Protein AF-A0A4R6GMY6-F1 (afdb_monomer_lite)

Sequence (347 aa):
MTAIDQRQQAREFCIYSLILINFPRNQRLAPILAGSICWINVPARSSNHRTCRLIPVSHQENRVPNYATGIDDIATTRGACSGWTFICIDHSALDAFETAAAALLQEAKLKSFHGKEFKRRKIDSYIKFLKLVRSTLESESGSGFVSSTLLGQDWKTEFEGFCNNVIGGSFSSAGVEPGPISEASQRIASPLFTFQRMAESNCRGGSTIVQIDRHALYDSLDSDELKIEGTKVSGQLPIIAALRAYGKRQFPNAPEIEREGISVCPDEDSFLVQAADIIGNFSTALAFRHLGRKSKSNDLKCSTFHQVFGDLIDFSDFPEGVERNGDELVLAPGSASFTFSIGGAGV

pLDDT: mean 79.85, std 21.67, range [23.2, 98.56]

Secondary structure (DSSP, 8-state):
--HHHHHHHHHHHHHHHHHHHHS-TT----S---S------PPP------------------PPPSEEEEEEEEE-TTSSEEEEEEEEEEGGGHHHHHHHHHHHHHHHT-S---TTT--GGGHHHHHHHHHHHHHHHTSTT---EEEEEEEEHHHHHHHHHHHHHHHHHHHHHTTPPSSHHHHHHHHHHHHHHHHHHHHHHH--S-EEEEEEE--TTTTTTTS--EEETTEEE-TTHHHHHHHHHHHHHH-TTSPEEEEEEEEEE-GGG-HHHHHHHHHHHHHHHHHHHHTT---HHHHHHHHHHHHHHTTT---SSTTSSEEEETTEEEEPTT-SEEEEEEE-TT-

Foldseek 3Di:
DDPVVVVVLVLLVVLLVLLLVPPPPDDPPDDDPPDDDDDDDDDDDDDDDDPPPRPPPPPPDPDQFQKEKEKEKFAKPVRQKIDIKMKIFGSVCFVVLVVQLVVLCVVQVHLFQFQVPDDPVRLVSVLSNLLSSVCRCPDPVQQIKMKAKIFGPVLVVVLLVVQLCSLVVSCVSLVHDDDLLSQLLSVCRSNLLVQLVVQLQFAQETAYAYEYADDVSNVCQPPQFDQGPNDTDRSCQSSLSSSVSVSVVPRVRRYRYDNSRYHHDHSSVDSNNSNRRLCNSLVVLLLCVLQPNDDPSSVSSPVSNCVNCVVQDDPPPSPQFWHDDDSTIHGDPSHRMDMDMGTGPPD

Organism: NCBI:txid229007

Radius of gyration: 21.22 Å; chains: 1; bounding box: 67×38×62 Å

Structure (mmCIF, N/CA/C/O backbone):
data_AF-A0A4R6GMY6-F1
#
_entry.id   AF-A0A4R6GMY6-F1
#
loop_
_atom_site.group_PDB
_atom_site.id
_atom_site.type_symbol
_atom_site.label_atom_id
_atom_site.label_alt_id
_atom_site.label_comp_id
_atom_site.label_asym_id
_atom_site.label_entity_id
_atom_site.label_seq_id
_atom_site.pdbx_PDB_ins_code
_atom_site.Cartn_x
_atom_site.Cartn_y
_atom_site.Cartn_z
_atom_site.occupancy
_atom_site.B_iso_or_equiv
_atom_site.auth_seq_id
_atom_site.auth_comp_id
_atom_site.auth_asym_id
_atom_site.auth_atom_id
_atom_site.pdbx_PDB_model_num
ATOM 1 N N . MET A 1 1 ? -12.379 -6.186 36.511 1.00 41.44 1 MET A N 1
ATOM 2 C CA . MET A 1 1 ? -13.314 -5.404 35.677 1.00 41.44 1 MET A CA 1
ATOM 3 C C . MET A 1 1 ? -13.733 -4.173 36.446 1.00 41.44 1 MET A C 1
ATOM 5 O O . MET A 1 1 ? -14.403 -4.298 37.466 1.00 41.44 1 MET A O 1
ATOM 9 N N . THR A 1 2 ? -13.293 -3.001 36.005 1.00 35.66 2 THR A N 1
ATOM 10 C CA . THR A 1 2 ? -13.828 -1.745 36.538 1.00 35.66 2 THR A CA 1
ATOM 11 C C . THR A 1 2 ? -15.155 -1.444 35.833 1.00 35.66 2 THR A C 1
ATOM 13 O O . THR A 1 2 ? -15.408 -1.929 34.730 1.00 35.66 2 THR A O 1
ATOM 16 N N . ALA A 1 3 ? -16.028 -0.643 36.443 1.00 34.59 3 ALA A N 1
ATOM 17 C CA . ALA A 1 3 ? -17.286 -0.223 35.814 1.00 34.59 3 ALA A CA 1
ATOM 18 C C . ALA A 1 3 ? -17.082 0.598 34.516 1.00 34.59 3 ALA A C 1
ATOM 20 O O . ALA A 1 3 ? -18.038 0.829 33.775 1.00 34.59 3 ALA A O 1
ATOM 21 N N . ILE A 1 4 ? -15.848 1.039 34.247 1.00 36.75 4 ILE A N 1
ATOM 22 C CA . ILE A 1 4 ? -15.449 1.797 33.057 1.00 36.75 4 ILE A CA 1
ATOM 23 C C . ILE A 1 4 ? -15.370 0.865 31.833 1.00 36.75 4 ILE A C 1
ATOM 25 O O . ILE A 1 4 ? -15.986 1.170 30.812 1.00 36.75 4 ILE A O 1
ATOM 29 N N . ASP A 1 5 ? -14.763 -0.321 31.967 1.00 39.41 5 ASP A N 1
ATOM 30 C CA . ASP A 1 5 ? -14.621 -1.297 30.867 1.00 39.41 5 ASP A CA 1
ATOM 31 C C . ASP A 1 5 ? -15.971 -1.797 30.328 1.00 39.41 5 ASP A C 1
ATOM 33 O O . ASP A 1 5 ? -16.181 -1.898 29.119 1.00 39.41 5 ASP A O 1
ATOM 37 N N . GLN A 1 6 ? -16.932 -2.070 31.218 1.00 37.25 6 GLN A N 1
ATOM 38 C CA . GLN A 1 6 ? -18.257 -2.566 30.821 1.00 37.25 6 GLN A CA 1
ATOM 39 C C . GLN A 1 6 ? -19.073 -1.520 30.044 1.00 37.25 6 GLN A C 1
ATOM 41 O O . GLN A 1 6 ? -19.844 -1.869 29.148 1.00 37.25 6 GLN A O 1
ATOM 46 N N . ARG A 1 7 ? -18.906 -0.229 30.365 1.00 44.25 7 ARG A N 1
ATOM 47 C CA . ARG A 1 7 ? -19.592 0.871 29.666 1.00 44.25 7 ARG A CA 1
ATOM 48 C C . ARG A 1 7 ? -18.994 1.131 28.285 1.00 44.25 7 ARG A C 1
ATOM 50 O O . ARG A 1 7 ? -19.738 1.465 27.366 1.00 44.25 7 ARG A O 1
ATOM 57 N N . GLN A 1 8 ? -17.685 0.949 28.132 1.00 45.62 8 GLN A N 1
ATOM 58 C CA . GLN A 1 8 ? -16.990 1.089 26.852 1.00 45.62 8 GLN A CA 1
ATOM 59 C C . GLN A 1 8 ? -17.404 -0.020 25.870 1.00 45.62 8 GLN A C 1
ATOM 61 O O . GLN A 1 8 ? -17.814 0.281 24.752 1.00 45.62 8 GLN A O 1
ATOM 66 N N . GLN A 1 9 ? -17.464 -1.276 26.328 1.00 47.00 9 GLN A N 1
ATOM 67 C CA . GLN A 1 9 ? -17.928 -2.415 25.519 1.00 47.00 9 GLN A CA 1
ATOM 68 C C . GLN A 1 9 ? -19.394 -2.292 25.067 1.00 47.00 9 GLN A C 1
ATOM 70 O O . GLN A 1 9 ? -19.724 -2.573 23.914 1.00 47.00 9 GLN A O 1
ATOM 75 N N . ALA A 1 10 ? -20.294 -1.847 25.953 1.00 43.41 10 ALA A N 1
ATOM 76 C CA . ALA A 1 10 ? -21.706 -1.659 25.611 1.00 43.41 10 ALA A CA 1
ATOM 77 C C . ALA A 1 10 ? -21.917 -0.566 24.543 1.00 43.41 10 ALA A C 1
ATOM 79 O O . ALA A 1 10 ? -22.824 -0.668 23.716 1.00 43.41 10 ALA A O 1
ATOM 80 N N . ARG A 1 11 ? -21.061 0.462 24.530 1.00 52.94 11 ARG A N 1
ATOM 81 C CA . ARG A 1 11 ? -21.109 1.558 23.553 1.00 52.94 11 ARG A CA 1
ATOM 82 C C . ARG A 1 11 ? -20.484 1.192 22.215 1.00 52.94 11 ARG A C 1
ATOM 84 O O . ARG A 1 11 ? -21.057 1.529 21.184 1.00 52.94 11 ARG A O 1
ATOM 91 N N . GLU A 1 12 ? -19.387 0.440 22.217 1.00 50.50 12 GLU A N 1
ATOM 92 C CA . GLU A 1 12 ? -18.829 -0.156 20.997 1.00 50.50 12 GLU A CA 1
ATOM 93 C C . GLU A 1 12 ? -19.886 -1.009 20.290 1.00 50.50 12 GLU A C 1
ATOM 95 O O . GLU A 1 12 ? -20.120 -0.844 19.096 1.00 50.50 12 GLU A O 1
ATOM 100 N N . PHE A 1 13 ? -20.614 -1.840 21.040 1.00 47.19 13 PHE A N 1
ATOM 101 C CA . PHE A 1 13 ? -21.726 -2.619 20.504 1.00 47.19 13 PHE A CA 1
ATOM 102 C C . PHE A 1 13 ? -22.851 -1.741 19.916 1.00 47.19 13 PHE A C 1
ATOM 104 O O . PHE A 1 13 ? -23.421 -2.101 18.882 1.00 47.19 13 PHE A O 1
ATOM 111 N N . CYS A 1 14 ? -23.154 -0.582 20.515 1.00 43.81 14 CYS A N 1
ATOM 112 C CA . CYS A 1 14 ? -24.087 0.397 19.940 1.00 43.81 14 CYS A CA 1
ATOM 113 C C . CYS A 1 14 ? -23.572 0.979 18.618 1.00 43.81 14 CYS A C 1
ATOM 115 O O . CYS A 1 14 ? -24.336 1.023 17.657 1.00 43.81 14 CYS A O 1
ATOM 117 N N . ILE A 1 15 ? -22.291 1.354 18.533 1.00 45.84 15 ILE A N 1
ATOM 118 C CA . ILE A 1 15 ? -21.671 1.853 17.294 1.00 45.84 15 ILE A CA 1
ATOM 119 C C . ILE A 1 15 ? -21.711 0.765 16.208 1.00 45.84 15 ILE A C 1
ATOM 121 O O . ILE A 1 15 ? -22.208 1.016 15.112 1.00 45.84 15 ILE A O 1
ATOM 125 N N . TYR A 1 16 ? -21.308 -0.473 16.522 1.00 45.81 16 TYR A N 1
ATOM 126 C CA . TYR A 1 16 ? -21.405 -1.612 15.597 1.00 45.81 16 TYR A CA 1
ATOM 127 C C . TYR A 1 16 ? -22.846 -1.867 15.131 1.00 45.81 16 TYR A C 1
ATOM 129 O O . TYR A 1 16 ? -23.087 -2.104 13.948 1.00 45.81 16 TYR A O 1
ATOM 137 N N . SER A 1 17 ? -23.816 -1.797 16.045 1.00 39.41 17 SER A N 1
ATOM 138 C CA . SER A 1 17 ? -25.232 -2.016 15.732 1.00 39.41 17 SER A CA 1
ATOM 139 C C . SER A 1 17 ? -25.804 -0.905 14.847 1.00 39.41 17 SER A C 1
ATOM 141 O O . SER A 1 17 ? -26.534 -1.203 13.906 1.00 39.41 17 SER A O 1
ATOM 143 N N . LEU A 1 18 ? -25.447 0.357 15.100 1.00 40.41 18 LEU A N 1
ATOM 144 C CA . LEU A 1 18 ? -25.869 1.513 14.301 1.00 40.41 18 LEU A CA 1
ATOM 145 C C . LEU A 1 18 ? -25.270 1.477 12.887 1.00 40.41 18 LEU A C 1
ATOM 147 O O . LEU A 1 18 ? -25.989 1.704 11.913 1.00 40.41 18 LEU A O 1
ATOM 151 N N . ILE A 1 19 ? -23.996 1.097 12.756 1.00 43.00 19 ILE A N 1
ATOM 152 C CA . ILE A 1 19 ? -23.323 0.937 11.458 1.00 43.00 19 ILE A CA 1
ATOM 153 C C . ILE A 1 19 ? -23.964 -0.205 10.649 1.00 43.00 19 ILE A C 1
ATOM 155 O O . ILE A 1 19 ? -24.267 -0.036 9.469 1.00 43.00 19 ILE A O 1
ATOM 159 N N . LEU A 1 20 ? -24.267 -1.348 11.279 1.00 40.84 20 LEU A N 1
ATOM 160 C CA . LEU A 1 20 ? -24.951 -2.471 10.617 1.00 40.84 20 LEU A CA 1
ATOM 161 C C . LEU A 1 20 ? -26.389 -2.143 10.174 1.00 40.84 20 LEU A C 1
ATOM 163 O O . LEU A 1 20 ? -26.875 -2.737 9.208 1.00 40.84 20 LEU A O 1
ATOM 167 N N . ILE A 1 21 ? -27.066 -1.213 10.857 1.00 41.22 21 ILE A N 1
ATOM 168 C CA . ILE A 1 21 ? -28.413 -0.737 10.503 1.00 41.22 21 ILE A CA 1
ATOM 169 C C . ILE A 1 21 ? -28.370 0.239 9.317 1.00 41.22 21 ILE A C 1
ATOM 171 O O . ILE A 1 21 ? -29.253 0.176 8.462 1.00 41.22 21 ILE A O 1
ATOM 175 N N . ASN A 1 22 ? -27.337 1.083 9.226 1.00 38.31 22 ASN A N 1
ATOM 176 C CA . ASN A 1 22 ? -27.212 2.117 8.194 1.00 38.31 22 ASN A CA 1
ATOM 177 C C . ASN A 1 22 ? -26.518 1.665 6.901 1.00 38.31 22 ASN A C 1
ATOM 179 O O . ASN A 1 22 ? -26.411 2.458 5.968 1.00 38.31 22 ASN A O 1
ATOM 183 N N . PHE A 1 23 ? -26.106 0.397 6.776 1.00 44.41 23 PHE A N 1
ATOM 184 C CA . PHE A 1 23 ? -25.688 -0.133 5.477 1.00 44.41 23 PHE A CA 1
ATOM 185 C C . PHE A 1 23 ? -26.882 -0.162 4.509 1.00 44.41 23 PHE A C 1
ATOM 187 O O . PHE A 1 23 ? -27.833 -0.921 4.747 1.00 44.41 23 PHE A O 1
ATOM 194 N N . PRO A 1 24 ? -26.857 0.596 3.395 1.00 41.88 24 PRO A N 1
ATOM 195 C CA . PRO A 1 24 ? -27.957 0.588 2.448 1.00 41.88 24 PRO A CA 1
ATOM 196 C C . PRO A 1 24 ? -28.116 -0.819 1.866 1.00 41.88 24 PRO A C 1
ATOM 198 O O . PRO A 1 24 ? -27.271 -1.316 1.128 1.00 41.88 24 PRO A O 1
ATOM 201 N N . ARG A 1 25 ? -29.234 -1.479 2.194 1.00 44.81 25 ARG A N 1
ATOM 202 C CA . ARG A 1 25 ? -29.590 -2.803 1.649 1.00 44.81 25 ARG A CA 1
ATOM 203 C C . ARG A 1 25 ? -29.914 -2.773 0.149 1.00 44.81 25 ARG A C 1
ATOM 205 O O . ARG A 1 25 ? -30.061 -3.835 -0.434 1.00 44.81 25 ARG A O 1
ATOM 212 N N . ASN A 1 26 ? -30.034 -1.585 -0.449 1.00 36.88 26 ASN A N 1
ATOM 213 C CA . ASN A 1 26 ? -30.534 -1.364 -1.807 1.00 36.88 26 ASN A CA 1
ATOM 214 C C . ASN A 1 26 ? -29.812 -0.197 -2.511 1.00 36.88 26 ASN A C 1
ATOM 216 O O . ASN A 1 26 ? -30.450 0.779 -2.897 1.00 36.88 26 ASN A O 1
ATOM 220 N N . GLN A 1 27 ? -28.499 -0.284 -2.718 1.00 39.03 27 GLN A N 1
ATOM 221 C CA . GLN A 1 27 ? -27.881 0.457 -3.823 1.00 39.03 27 GLN A CA 1
ATOM 222 C C . GLN A 1 27 ? -27.586 -0.525 -4.953 1.00 39.03 27 GLN A C 1
ATOM 224 O O . GLN A 1 27 ? -26.776 -1.438 -4.819 1.00 39.03 27 GLN A O 1
ATOM 229 N N . ARG A 1 28 ? -28.322 -0.367 -6.057 1.00 34.28 28 ARG A N 1
ATOM 230 C CA . ARG A 1 28 ? -28.040 -1.041 -7.322 1.00 34.28 28 ARG A CA 1
ATOM 231 C C . ARG A 1 28 ? -26.757 -0.445 -7.896 1.00 34.28 28 ARG A C 1
ATOM 233 O O . ARG A 1 28 ? -26.817 0.530 -8.632 1.00 34.28 28 ARG A O 1
ATOM 240 N N . LEU A 1 29 ? -25.624 -1.052 -7.577 1.00 35.72 29 LEU A N 1
ATOM 241 C CA . LEU A 1 29 ? -24.460 -1.053 -8.456 1.00 35.72 29 LEU A CA 1
ATOM 242 C C . LEU A 1 29 ? -24.420 -2.432 -9.120 1.00 35.72 29 LEU A C 1
ATOM 244 O O . LEU A 1 29 ? -23.849 -3.381 -8.594 1.00 35.72 29 LEU A O 1
ATOM 248 N N . ALA A 1 30 ? -25.131 -2.569 -10.236 1.00 27.38 30 ALA A N 1
ATOM 249 C CA . ALA A 1 30 ? -24.951 -3.670 -11.178 1.00 27.38 30 ALA A CA 1
ATOM 250 C C . ALA A 1 30 ? -25.393 -3.188 -12.570 1.00 27.38 30 ALA A C 1
ATOM 252 O O . ALA A 1 30 ? -26.451 -2.556 -12.660 1.00 27.38 30 ALA A O 1
ATOM 253 N N . PRO A 1 31 ? -24.616 -3.469 -13.633 1.00 32.09 31 PRO A N 1
ATOM 254 C CA . PRO A 1 31 ? -23.765 -4.652 -13.775 1.00 32.09 31 PRO A CA 1
ATOM 255 C C . PRO A 1 31 ? -22.287 -4.309 -14.042 1.00 32.09 31 PRO A C 1
ATOM 257 O O . PRO A 1 31 ? -21.991 -3.908 -15.149 1.00 32.09 31 PRO A O 1
ATOM 260 N N . ILE A 1 32 ? -21.373 -4.512 -13.084 1.00 34.62 32 ILE A N 1
ATOM 261 C CA . ILE A 1 32 ? -19.931 -4.820 -13.288 1.00 34.62 32 ILE A CA 1
ATOM 262 C C . ILE A 1 32 ? -19.449 -5.460 -11.966 1.00 34.62 32 ILE A C 1
ATOM 264 O O . ILE A 1 32 ? -18.838 -4.838 -11.109 1.00 34.62 32 ILE A O 1
ATOM 268 N N . LEU A 1 33 ? -19.851 -6.710 -11.744 1.00 37.34 33 LEU A N 1
ATOM 269 C CA . LEU A 1 33 ? -19.350 -7.615 -10.699 1.00 37.34 33 LEU A CA 1
ATOM 270 C C . LEU A 1 33 ? -19.317 -9.009 -11.340 1.00 37.34 33 LEU A C 1
ATOM 272 O O . LEU A 1 33 ? -20.097 -9.895 -10.996 1.00 37.34 33 LEU A O 1
ATOM 276 N N . ALA A 1 34 ? -18.505 -9.162 -12.385 1.00 28.69 34 ALA A N 1
ATOM 277 C CA . ALA A 1 34 ? -18.280 -10.446 -13.034 1.00 28.69 34 ALA A CA 1
ATOM 278 C C . ALA A 1 34 ? -16.984 -11.036 -12.473 1.00 28.69 34 ALA A C 1
ATOM 280 O O . ALA A 1 34 ? -15.891 -10.640 -12.856 1.00 28.69 34 ALA A O 1
ATOM 281 N N . GLY A 1 35 ? -17.142 -11.938 -11.508 1.00 24.73 35 GLY A N 1
ATOM 282 C CA . GLY A 1 35 ? -16.051 -12.623 -10.824 1.00 24.73 35 GLY A CA 1
ATOM 283 C C . GLY A 1 35 ? -16.557 -13.324 -9.568 1.00 24.73 35 GLY A C 1
ATOM 284 O O . GLY A 1 35 ? -16.175 -12.958 -8.468 1.00 24.73 35 GLY A O 1
ATOM 285 N N . SER A 1 36 ? -17.466 -14.289 -9.750 1.00 29.45 36 SER A N 1
ATOM 286 C CA . SER A 1 36 ? -17.890 -15.288 -8.751 1.00 29.45 36 SER A CA 1
ATOM 287 C C . SER A 1 36 ? -18.515 -14.769 -7.444 1.00 29.45 36 SER A C 1
ATOM 289 O O . SER A 1 36 ? -17.859 -14.694 -6.412 1.00 29.45 36 SER A O 1
ATOM 291 N N . ILE A 1 37 ? -19.838 -14.544 -7.437 1.00 27.81 37 ILE A N 1
ATOM 292 C CA . ILE A 1 37 ? -20.628 -14.482 -6.192 1.00 27.81 37 ILE A CA 1
ATOM 293 C C . ILE A 1 37 ? -21.815 -15.447 -6.291 1.00 27.81 37 ILE A C 1
ATOM 295 O O . ILE A 1 37 ? -22.681 -15.324 -7.158 1.00 27.81 37 ILE A O 1
ATOM 299 N N . CYS A 1 38 ? -21.843 -16.419 -5.377 1.00 23.20 38 CYS A N 1
ATOM 300 C CA . CYS A 1 38 ? -22.959 -17.331 -5.158 1.00 23.20 38 CYS A CA 1
ATOM 301 C C . CYS A 1 38 ? -24.071 -16.598 -4.389 1.00 23.20 38 CYS A C 1
ATOM 303 O O . CYS A 1 38 ? -23.848 -16.064 -3.302 1.00 23.20 38 CYS A O 1
ATOM 305 N N . TRP A 1 39 ? -25.274 -16.555 -4.959 1.00 24.20 39 TRP A N 1
ATOM 306 C CA . TRP A 1 39 ? -26.438 -15.904 -4.362 1.00 24.20 39 TRP A CA 1
ATOM 307 C C . TRP A 1 39 ? -27.078 -16.815 -3.307 1.00 24.20 39 TRP A C 1
ATOM 309 O O . TRP A 1 39 ? -27.709 -17.810 -3.657 1.00 24.20 39 TRP A O 1
ATOM 319 N N . ILE A 1 40 ? -26.997 -16.455 -2.023 1.00 24.89 40 ILE A N 1
ATOM 320 C CA . ILE A 1 40 ? -27.888 -17.024 -0.999 1.00 24.89 40 ILE A CA 1
ATOM 321 C C . ILE A 1 40 ? -29.045 -16.053 -0.779 1.00 24.89 40 ILE A C 1
ATOM 323 O O . ILE A 1 40 ? -28.900 -14.976 -0.202 1.00 24.89 40 ILE A O 1
ATOM 327 N N . ASN A 1 41 ? -30.216 -16.458 -1.259 1.00 23.80 41 ASN A N 1
ATOM 328 C CA . ASN A 1 41 ? -31.476 -15.753 -1.088 1.00 23.80 41 ASN A CA 1
ATOM 329 C C . ASN A 1 41 ? -32.013 -16.039 0.328 1.00 23.80 41 ASN A C 1
ATOM 331 O O . ASN A 1 41 ? -32.399 -17.170 0.621 1.00 23.80 41 ASN A O 1
ATOM 335 N N . VAL A 1 42 ? -32.021 -15.048 1.225 1.00 27.48 42 VAL A N 1
ATOM 336 C CA . VAL A 1 42 ? -32.624 -15.193 2.563 1.00 27.48 42 VAL A CA 1
ATOM 337 C C . VAL A 1 42 ? -33.999 -14.516 2.561 1.00 27.48 42 VAL A C 1
ATOM 339 O O . VAL A 1 42 ? -34.070 -13.305 2.344 1.00 27.48 42 VAL A O 1
ATOM 342 N N . PRO A 1 43 ? -35.102 -15.248 2.807 1.00 26.39 43 PRO A N 1
ATOM 343 C CA . PRO A 1 43 ? -36.437 -14.671 2.759 1.00 26.39 43 PRO A CA 1
ATOM 344 C C .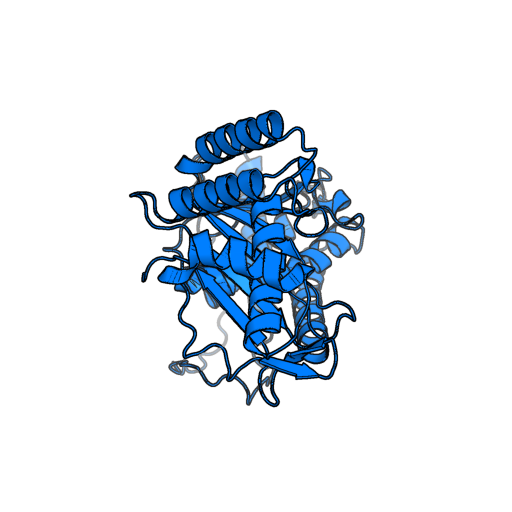 PRO A 1 43 ? -36.682 -13.711 3.930 1.00 26.39 43 PRO A C 1
ATOM 346 O O . PRO A 1 43 ? -36.258 -13.942 5.066 1.00 26.39 43 PRO A O 1
ATOM 349 N N . ALA A 1 44 ? -37.418 -12.637 3.643 1.00 28.55 44 ALA A N 1
ATOM 350 C CA . ALA A 1 44 ? -37.854 -11.654 4.622 1.00 28.55 44 ALA A CA 1
ATOM 351 C C . ALA A 1 44 ? -38.717 -12.316 5.712 1.00 28.55 44 ALA A C 1
ATOM 353 O O . ALA A 1 44 ? -39.787 -12.855 5.430 1.00 28.55 44 ALA A O 1
ATOM 354 N N . ARG A 1 45 ? -38.272 -12.245 6.973 1.00 30.97 45 ARG A N 1
ATOM 355 C CA . ARG A 1 45 ? -39.123 -12.503 8.143 1.00 30.97 45 ARG A CA 1
ATOM 356 C C . ARG A 1 45 ? -39.387 -11.214 8.909 1.00 30.97 45 ARG A C 1
ATOM 358 O O . ARG A 1 45 ? -38.494 -10.395 9.115 1.00 30.97 45 ARG A O 1
ATOM 365 N N . SER A 1 46 ? -40.655 -11.089 9.280 1.00 35.44 46 SER A N 1
ATOM 366 C CA . SER A 1 46 ? -41.345 -9.949 9.863 1.00 35.44 46 SER A CA 1
ATOM 367 C C . SER A 1 46 ? -40.727 -9.410 11.152 1.00 35.44 46 SER A C 1
ATOM 369 O O . SER A 1 46 ? -40.105 -10.125 11.938 1.00 35.44 46 SER A O 1
ATOM 371 N N . SER A 1 47 ? -40.984 -8.120 11.356 1.00 41.09 47 SER A N 1
ATOM 372 C CA . SER A 1 47 ? -40.771 -7.330 12.564 1.00 41.09 47 SER A CA 1
ATOM 373 C C . SER A 1 47 ? -41.171 -8.067 13.843 1.00 41.09 47 SER A C 1
ATOM 375 O O . SER A 1 47 ? -42.350 -8.293 14.091 1.00 41.09 47 SER A O 1
ATOM 377 N N . ASN A 1 48 ? -40.182 -8.373 14.676 1.00 32.41 48 ASN A N 1
ATOM 378 C CA . ASN A 1 48 ? -40.348 -8.551 16.112 1.00 32.41 48 ASN A CA 1
ATOM 379 C C . ASN A 1 48 ? -39.155 -7.874 16.785 1.00 32.41 48 ASN A C 1
ATOM 381 O O . ASN A 1 48 ? -38.025 -8.015 16.310 1.00 32.41 48 ASN A O 1
ATOM 385 N N . HIS A 1 49 ? -39.425 -7.112 17.849 1.00 36.34 49 HIS A N 1
ATOM 386 C CA . HIS A 1 49 ? -38.432 -6.430 18.676 1.00 36.34 49 HIS A CA 1
ATOM 387 C C . HIS A 1 49 ? -37.264 -7.367 18.998 1.00 36.34 49 HIS A C 1
ATOM 389 O O . HIS A 1 49 ? -37.371 -8.254 19.843 1.00 36.34 49 HIS A O 1
ATOM 395 N N . ARG A 1 50 ? -36.135 -7.176 18.307 1.00 32.50 50 ARG A N 1
ATOM 396 C CA . ARG A 1 50 ? -34.880 -7.820 18.677 1.00 32.50 50 ARG A CA 1
ATOM 397 C C . ARG A 1 50 ? -34.349 -7.071 19.884 1.00 32.50 50 ARG A C 1
ATOM 399 O O . ARG A 1 50 ? -33.811 -5.978 19.756 1.00 32.50 50 ARG A O 1
ATOM 406 N N . THR A 1 51 ? -34.485 -7.675 21.053 1.00 29.91 51 THR A N 1
ATOM 407 C CA . THR A 1 51 ? -33.533 -7.459 22.135 1.00 29.91 51 THR A CA 1
ATOM 408 C C . THR A 1 51 ? -32.159 -7.835 21.589 1.00 29.91 51 THR A C 1
ATOM 410 O O . THR A 1 51 ? -31.847 -9.014 21.410 1.00 29.91 51 THR A O 1
ATOM 413 N N . CYS A 1 52 ? -31.356 -6.828 21.239 1.00 31.55 52 CYS A N 1
ATOM 414 C CA . CYS A 1 52 ? -29.948 -7.031 20.940 1.00 31.55 52 CYS A CA 1
ATOM 415 C C . CYS A 1 52 ? -29.296 -7.619 22.193 1.00 31.55 52 CYS A C 1
ATOM 417 O O . CYS A 1 52 ? -29.078 -6.919 23.180 1.00 31.55 52 CYS A O 1
ATOM 419 N N . ARG A 1 53 ? -29.040 -8.930 22.186 1.00 27.25 53 ARG A N 1
ATOM 420 C CA . ARG A 1 53 ? -28.204 -9.549 23.211 1.00 27.25 53 ARG A CA 1
ATOM 421 C C . ARG A 1 53 ? -26.797 -8.994 23.032 1.00 27.25 53 ARG A C 1
ATOM 423 O O . ARG A 1 53 ? -26.192 -9.203 21.984 1.00 27.25 53 ARG A O 1
ATOM 430 N N . LEU A 1 54 ? -26.314 -8.297 24.057 1.00 30.33 54 LEU A N 1
ATOM 431 C CA . LEU A 1 54 ? -24.909 -7.944 24.216 1.00 30.33 54 LEU A CA 1
ATOM 432 C C . LEU A 1 54 ? -24.105 -9.247 24.149 1.00 30.33 54 LEU A C 1
ATOM 434 O O . LEU A 1 54 ? -24.190 -10.074 25.057 1.00 30.33 54 LEU A O 1
ATOM 438 N N . ILE A 1 55 ? -23.384 -9.465 23.050 1.00 33.94 55 ILE A N 1
ATOM 439 C CA . ILE A 1 55 ? -22.329 -10.476 23.022 1.00 33.94 55 ILE A CA 1
ATOM 440 C C . ILE A 1 55 ? -21.164 -9.831 23.775 1.00 33.94 55 ILE A C 1
ATOM 442 O O . ILE A 1 55 ? -20.728 -8.756 23.359 1.00 33.94 55 ILE A O 1
ATOM 446 N N . PRO A 1 56 ? -20.692 -10.408 24.892 1.00 32.66 56 PRO A N 1
ATOM 447 C CA . PRO A 1 56 ? -19.538 -9.871 25.593 1.00 32.66 56 PRO A CA 1
ATOM 448 C C . PRO A 1 56 ? -18.364 -9.832 24.618 1.00 32.66 56 PRO A C 1
ATOM 450 O O . PRO A 1 56 ? -17.999 -10.865 24.054 1.00 32.66 56 PRO A O 1
ATOM 453 N N . VAL A 1 57 ? -17.788 -8.648 24.407 1.00 42.38 57 VAL A N 1
ATOM 454 C CA . VAL A 1 57 ? -16.482 -8.535 23.762 1.00 42.38 57 VAL A CA 1
ATOM 455 C C . VAL A 1 57 ? -15.515 -9.159 24.759 1.00 42.38 57 VAL A C 1
ATOM 457 O O . VAL A 1 57 ? -15.221 -8.573 25.802 1.00 42.38 57 VAL A O 1
ATOM 460 N N . SER A 1 58 ? -15.127 -10.412 24.517 1.00 41.78 58 SER A N 1
ATOM 461 C CA . SER A 1 58 ? -14.095 -11.076 25.307 1.00 41.78 58 SER A CA 1
ATOM 462 C C . SER A 1 58 ? -12.894 -10.145 25.368 1.00 41.78 58 SER A C 1
ATOM 464 O O . SER A 1 58 ? -12.516 -9.614 24.323 1.00 41.78 58 SER A O 1
ATOM 466 N N . HIS A 1 59 ? -12.327 -9.934 26.561 1.00 44.19 59 HIS A N 1
ATOM 467 C CA . HIS A 1 59 ? -11.037 -9.267 26.721 1.00 44.19 59 HIS A CA 1
ATOM 468 C C . HIS A 1 59 ? -10.106 -9.746 25.598 1.00 44.19 59 HIS A C 1
ATOM 470 O O . HIS A 1 59 ? -9.762 -10.928 25.557 1.00 44.19 59 HIS A O 1
ATOM 476 N N . GLN A 1 60 ? -9.760 -8.861 24.657 1.00 50.53 60 GLN A N 1
ATOM 477 C CA . GLN A 1 60 ? -8.585 -9.089 23.832 1.00 50.53 60 GLN A CA 1
ATOM 478 C C . GLN A 1 60 ? -7.430 -9.013 24.829 1.00 50.53 60 GLN A C 1
ATOM 480 O O . GLN A 1 60 ? -7.005 -7.932 25.223 1.00 50.53 60 GLN A O 1
ATOM 485 N N . GLU A 1 61 ? -6.991 -10.171 25.328 1.00 52.84 61 GLU A N 1
ATOM 486 C CA . GLU A 1 61 ? -5.610 -10.322 25.782 1.00 52.84 61 GLU A CA 1
ATOM 487 C C . GLU A 1 61 ? -4.715 -9.670 24.722 1.00 52.84 61 GLU A C 1
ATOM 489 O O . GLU A 1 61 ? -5.058 -9.754 23.541 1.00 52.84 61 GLU A O 1
ATOM 494 N N . ASN A 1 62 ? -3.622 -9.014 25.130 1.00 58.00 62 ASN A N 1
ATOM 495 C CA . ASN A 1 62 ? -2.602 -8.458 24.231 1.00 58.00 62 ASN A CA 1
ATOM 496 C C . ASN A 1 62 ? -2.046 -9.571 23.330 1.00 58.00 62 ASN A C 1
ATOM 498 O O . ASN A 1 62 ? -0.994 -10.150 23.596 1.00 58.00 62 ASN A O 1
ATOM 502 N N . ARG A 1 63 ? -2.795 -9.925 22.291 1.00 75.50 63 ARG A N 1
ATOM 503 C CA . ARG A 1 63 ? -2.389 -10.859 21.265 1.00 75.50 63 ARG A CA 1
ATOM 504 C C . ARG A 1 63 ? -1.525 -10.052 20.329 1.00 75.50 63 ARG A C 1
ATOM 506 O O . ARG A 1 63 ? -1.947 -9.016 19.826 1.00 75.50 63 ARG A O 1
ATOM 513 N N . VAL A 1 64 ? -0.299 -10.526 20.159 1.00 85.56 64 VAL A N 1
ATOM 514 C CA . VAL A 1 64 ? 0.581 -10.027 19.112 1.00 85.56 64 VAL A CA 1
ATOM 515 C C . VAL A 1 64 ? -0.195 -10.135 17.791 1.00 85.56 64 VAL A C 1
ATOM 517 O O . VAL A 1 64 ? -0.791 -11.195 17.555 1.00 85.56 64 VAL A O 1
ATOM 520 N N . PRO A 1 65 ? -0.253 -9.065 16.977 1.00 91.44 65 PRO A N 1
ATOM 521 C CA . PRO A 1 65 ? -0.928 -9.109 15.688 1.00 91.44 65 PRO A CA 1
ATOM 522 C C . PRO A 1 65 ? -0.376 -10.245 14.828 1.00 91.44 65 PRO A C 1
ATOM 524 O O . PRO A 1 65 ? 0.775 -10.647 14.981 1.00 91.44 65 PRO A O 1
ATOM 527 N N . ASN A 1 66 ? -1.179 -10.766 13.904 1.00 94.31 66 ASN A N 1
ATOM 528 C CA . ASN A 1 66 ? -0.691 -11.760 12.947 1.00 94.31 66 ASN A CA 1
ATOM 529 C C . ASN A 1 66 ? 0.155 -11.112 11.850 1.00 94.31 66 ASN A C 1
ATOM 531 O O . ASN A 1 66 ? 1.112 -11.714 11.372 1.00 94.31 66 ASN A O 1
ATOM 535 N N . TYR A 1 67 ? -0.198 -9.885 11.471 1.00 96.12 67 TYR A N 1
ATOM 536 C CA . TYR A 1 67 ? 0.389 -9.201 10.331 1.00 96.12 67 TYR A CA 1
ATOM 537 C C . TYR A 1 67 ? 0.842 -7.778 10.658 1.00 96.12 67 TYR A C 1
ATOM 539 O O . TYR A 1 67 ? 0.305 -7.110 11.548 1.00 96.12 67 TYR A O 1
ATOM 547 N N . ALA A 1 68 ? 1.810 -7.306 9.880 1.00 96.69 68 ALA A N 1
ATOM 548 C CA . ALA A 1 68 ? 2.187 -5.906 9.785 1.00 96.69 68 ALA A CA 1
ATOM 549 C C . ALA A 1 68 ? 2.091 -5.465 8.321 1.00 96.69 68 ALA A C 1
ATOM 551 O O . ALA A 1 68 ? 2.630 -6.126 7.430 1.00 96.69 68 ALA A O 1
ATOM 552 N N . THR A 1 69 ? 1.376 -4.366 8.076 1.00 97.75 69 THR A N 1
ATOM 553 C CA . THR A 1 69 ? 1.064 -3.893 6.725 1.00 97.75 69 THR A CA 1
ATOM 554 C C . THR A 1 69 ? 1.613 -2.490 6.489 1.00 97.75 69 THR A C 1
ATOM 556 O O . THR A 1 69 ? 1.356 -1.602 7.291 1.00 97.75 69 THR A O 1
ATOM 559 N N . GLY A 1 70 ? 2.313 -2.269 5.377 1.00 97.38 70 GLY A N 1
ATOM 560 C CA . GLY A 1 70 ? 2.657 -0.941 4.861 1.00 97.38 70 GLY A CA 1
ATOM 561 C C . GLY A 1 70 ? 1.792 -0.574 3.666 1.00 97.38 70 GLY A C 1
ATOM 562 O O . GLY A 1 70 ? 1.535 -1.428 2.813 1.00 97.38 70 GLY A O 1
ATOM 563 N N . ILE A 1 71 ? 1.355 0.681 3.596 1.00 96.50 71 ILE A N 1
ATOM 564 C CA . ILE A 1 71 ? 0.531 1.205 2.506 1.00 96.50 71 ILE A CA 1
ATOM 565 C C . ILE A 1 71 ? 1.145 2.490 1.966 1.00 96.50 71 ILE A C 1
ATOM 567 O O . ILE A 1 71 ? 1.411 3.416 2.729 1.00 96.50 71 ILE A O 1
ATOM 571 N N . ASP A 1 72 ? 1.283 2.552 0.646 1.00 96.06 72 ASP A N 1
ATOM 572 C CA . ASP A 1 72 ? 1.699 3.754 -0.071 1.00 96.06 72 ASP A CA 1
ATOM 573 C C . ASP A 1 72 ? 0.784 4.039 -1.268 1.00 96.06 72 ASP A C 1
ATOM 575 O O . ASP A 1 72 ? 0.151 3.126 -1.819 1.00 96.06 72 ASP A O 1
ATOM 579 N N . ASP A 1 73 ? 0.682 5.307 -1.665 1.00 93.31 73 ASP A N 1
ATOM 580 C CA . ASP A 1 73 ? -0.092 5.709 -2.830 1.00 93.31 73 ASP A CA 1
ATOM 581 C C . ASP A 1 73 ? 0.700 5.547 -4.131 1.00 93.31 73 ASP A C 1
ATOM 583 O O . ASP A 1 73 ? 1.915 5.679 -4.212 1.00 93.31 73 ASP A O 1
ATOM 587 N N . ILE A 1 74 ? -0.007 5.237 -5.212 1.00 92.38 74 ILE A N 1
ATOM 588 C CA . ILE A 1 74 ? 0.600 5.178 -6.539 1.00 92.38 74 ILE A CA 1
ATOM 589 C C . ILE A 1 74 ? -0.246 5.939 -7.535 1.00 92.38 74 ILE A C 1
ATOM 591 O O . ILE A 1 74 ? -1.476 5.891 -7.515 1.00 92.38 74 ILE A O 1
ATOM 595 N N . ALA A 1 75 ? 0.415 6.620 -8.460 1.00 91.69 75 ALA A N 1
ATOM 596 C CA . ALA A 1 75 ? -0.247 7.327 -9.539 1.00 91.69 75 ALA A CA 1
ATOM 597 C C . ALA A 1 75 ? 0.608 7.311 -10.802 1.00 91.69 75 ALA A C 1
ATOM 599 O O . ALA A 1 75 ? 1.842 7.330 -10.757 1.00 91.69 75 ALA A O 1
ATOM 600 N N . THR A 1 76 ? -0.059 7.314 -11.953 1.00 89.38 76 THR A N 1
ATOM 601 C CA . THR A 1 76 ? 0.611 7.584 -13.224 1.00 89.38 76 THR A CA 1
ATOM 602 C C . THR A 1 76 ? 0.996 9.060 -13.304 1.00 89.38 76 THR A C 1
ATOM 604 O O . THR A 1 76 ? 0.495 9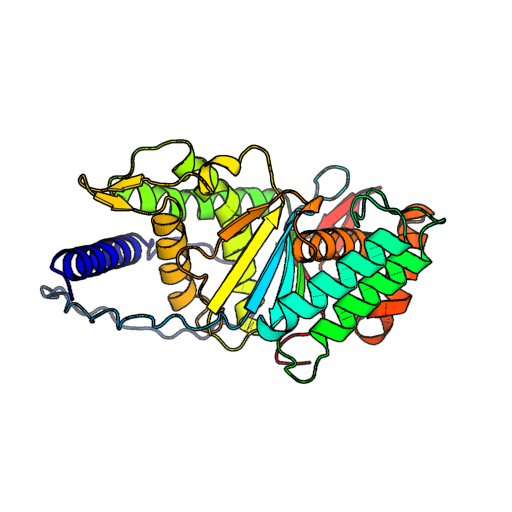.898 -12.555 1.00 89.38 76 THR A O 1
ATOM 607 N N . THR A 1 77 ? 1.908 9.406 -14.213 1.00 84.62 77 THR A N 1
ATOM 608 C CA . THR A 1 77 ? 2.529 10.739 -14.259 1.00 84.62 77 THR A CA 1
ATOM 609 C C . THR A 1 77 ? 1.520 11.883 -14.384 1.00 84.62 77 THR A C 1
ATOM 611 O O . THR A 1 77 ? 1.744 12.940 -13.798 1.00 84.62 77 THR A O 1
ATOM 614 N N . ARG A 1 78 ? 0.414 11.689 -15.110 1.00 85.88 78 ARG A N 1
ATOM 615 C CA . ARG A 1 78 ? -0.674 12.678 -15.220 1.00 85.88 78 ARG A CA 1
ATOM 616 C C . ARG A 1 78 ? -1.928 12.299 -14.427 1.00 85.88 78 ARG A C 1
ATOM 618 O O . ARG A 1 78 ? -2.957 12.938 -14.610 1.00 85.88 78 ARG A O 1
ATOM 625 N N . GLY A 1 79 ? -1.858 11.271 -13.580 1.00 87.00 79 GLY A N 1
ATOM 626 C CA . GLY A 1 79 ? -2.977 10.830 -12.744 1.00 87.00 79 GLY A CA 1
ATOM 627 C C . GLY A 1 79 ? -4.144 10.220 -13.523 1.00 87.00 79 GLY A C 1
ATOM 628 O O . GLY A 1 79 ? -5.274 10.261 -13.052 1.00 87.00 79 GLY A O 1
ATOM 629 N N . ALA A 1 80 ? -3.893 9.667 -14.715 1.00 89.19 80 ALA A N 1
ATOM 630 C CA . ALA A 1 80 ? -4.924 8.966 -15.484 1.00 89.19 80 ALA A CA 1
ATOM 631 C C . ALA A 1 80 ? -5.383 7.683 -14.770 1.00 89.19 80 ALA A C 1
ATOM 633 O O . ALA A 1 80 ? -6.551 7.295 -14.843 1.00 89.19 80 ALA A O 1
ATOM 634 N N . CYS A 1 81 ? -4.459 7.051 -14.048 1.00 91.56 81 CYS A N 1
ATOM 635 C CA . CYS A 1 81 ? -4.761 6.030 -13.061 1.00 91.56 81 CYS A CA 1
ATOM 636 C C . CYS A 1 81 ? -4.037 6.341 -11.757 1.00 91.56 81 CYS A C 1
ATOM 638 O O . CYS A 1 81 ? -2.932 6.892 -11.746 1.00 91.56 81 CYS A O 1
ATOM 640 N N . SER A 1 82 ? -4.653 5.955 -10.650 1.00 93.31 82 SER A N 1
ATOM 641 C CA . SER A 1 82 ? -4.019 5.990 -9.338 1.00 93.31 82 SER A CA 1
ATOM 642 C C . SER A 1 82 ? -4.637 4.951 -8.417 1.00 93.31 82 SER A C 1
ATOM 644 O O . SER A 1 82 ? -5.697 4.400 -8.701 1.00 93.31 82 SER A O 1
ATOM 646 N N . GLY A 1 83 ? -3.970 4.656 -7.317 1.00 94.12 83 GLY A N 1
ATOM 647 C CA . GLY A 1 83 ? -4.412 3.665 -6.356 1.00 94.12 83 GLY A CA 1
ATOM 648 C C . GLY A 1 83 ? -3.366 3.501 -5.274 1.00 94.12 83 GLY A C 1
ATOM 649 O O . GLY A 1 83 ? -2.810 4.501 -4.823 1.00 94.12 83 GLY A O 1
ATOM 650 N N . TRP A 1 84 ? -3.117 2.264 -4.860 1.00 95.75 84 TRP A N 1
ATOM 651 C CA . TRP A 1 84 ? -2.311 1.985 -3.676 1.00 95.75 84 TRP A CA 1
ATOM 652 C C . TRP A 1 84 ? -1.496 0.713 -3.839 1.00 95.75 84 TRP A C 1
ATOM 654 O O . TRP A 1 84 ? -1.908 -0.224 -4.531 1.00 95.75 84 TRP A O 1
ATOM 664 N N . THR A 1 85 ? -0.354 0.682 -3.164 1.00 96.81 85 THR A N 1
ATOM 665 C CA . THR A 1 85 ? 0.444 -0.525 -2.973 1.00 96.81 85 THR A CA 1
ATOM 666 C C . THR A 1 85 ? 0.427 -0.913 -1.505 1.00 96.81 85 THR A C 1
ATOM 668 O O . THR A 1 85 ? 0.524 -0.063 -0.627 1.00 96.81 85 THR A O 1
ATOM 671 N N . PHE A 1 86 ? 0.293 -2.209 -1.257 1.00 96.31 86 PHE A N 1
ATOM 672 C CA . PHE A 1 86 ? 0.229 -2.818 0.060 1.00 96.31 86 PHE A CA 1
ATOM 673 C C . PHE A 1 86 ? 1.332 -3.858 0.152 1.00 96.31 86 PHE A C 1
ATOM 675 O O . PHE A 1 86 ? 1.433 -4.712 -0.729 1.00 96.31 86 PHE A O 1
ATOM 682 N N . ILE A 1 87 ? 2.114 -3.823 1.222 1.00 96.81 87 ILE A N 1
ATOM 683 C CA . ILE A 1 87 ? 2.950 -4.943 1.644 1.00 96.81 87 ILE A CA 1
ATOM 684 C C . ILE A 1 87 ? 2.420 -5.442 2.973 1.00 96.81 87 ILE A C 1
ATOM 686 O O . ILE A 1 87 ? 2.230 -4.655 3.888 1.00 96.81 87 ILE A O 1
ATOM 690 N N . CYS A 1 88 ? 2.174 -6.736 3.076 1.00 96.75 88 CYS A N 1
ATOM 691 C CA . CYS A 1 88 ? 1.742 -7.393 4.294 1.00 96.75 88 CYS A CA 1
ATOM 692 C C . CYS A 1 88 ? 2.746 -8.499 4.599 1.00 96.75 88 CYS A C 1
ATOM 694 O O . CYS A 1 88 ? 3.010 -9.343 3.743 1.00 96.75 88 CYS A O 1
ATOM 696 N N . ILE A 1 89 ? 3.324 -8.484 5.794 1.00 95.75 89 ILE A N 1
ATOM 697 C CA . ILE A 1 89 ? 4.236 -9.526 6.271 1.00 95.75 89 ILE A CA 1
ATOM 698 C C . ILE A 1 89 ? 3.713 -10.107 7.579 1.00 95.75 89 ILE A C 1
ATOM 700 O O . ILE A 1 89 ? 2.910 -9.480 8.272 1.00 95.75 89 ILE A O 1
ATOM 704 N N . ASP A 1 90 ? 4.189 -11.296 7.930 1.00 94.38 90 ASP A N 1
ATOM 705 C CA . ASP A 1 90 ? 3.997 -11.844 9.269 1.00 94.38 90 ASP A CA 1
ATOM 706 C C . ASP A 1 90 ? 4.583 -10.871 10.303 1.00 94.38 90 ASP A C 1
ATOM 708 O O . ASP A 1 90 ? 5.737 -10.447 10.190 1.00 94.38 90 ASP A O 1
ATOM 712 N N . HIS A 1 91 ? 3.792 -10.509 11.313 1.00 94.56 91 HIS A N 1
ATOM 713 C CA . HIS A 1 91 ? 4.223 -9.575 12.351 1.00 94.56 91 HIS A CA 1
ATOM 714 C C . HIS A 1 91 ? 5.477 -10.075 13.080 1.00 94.56 91 HIS A C 1
ATOM 716 O O . HIS A 1 91 ? 6.319 -9.279 13.488 1.00 94.56 91 HIS A O 1
ATOM 722 N N . SER A 1 92 ? 5.641 -11.392 13.236 1.00 93.44 92 SER A N 1
ATOM 723 C CA . SER A 1 92 ? 6.826 -11.970 13.883 1.00 93.44 92 SER A CA 1
ATOM 724 C C . SER A 1 92 ? 8.131 -11.705 13.120 1.00 93.44 92 SER A C 1
ATOM 726 O O . SER A 1 92 ? 9.208 -11.775 13.711 1.00 93.44 92 SER A O 1
ATOM 728 N N . ALA A 1 93 ? 8.048 -11.357 11.831 1.00 94.25 93 ALA A N 1
ATOM 729 C CA . ALA A 1 93 ? 9.193 -11.012 10.996 1.00 94.25 93 ALA A CA 1
ATOM 730 C C . ALA A 1 93 ? 9.507 -9.505 10.967 1.00 94.25 93 ALA A C 1
ATOM 732 O O . ALA A 1 93 ? 10.549 -9.125 10.425 1.00 94.25 93 ALA A O 1
ATOM 733 N N . LEU A 1 94 ? 8.642 -8.653 11.536 1.00 95.12 94 LEU A N 1
ATOM 734 C CA . LEU A 1 94 ? 8.737 -7.195 11.423 1.00 95.12 94 LEU A CA 1
ATOM 735 C C . LEU A 1 94 ? 10.069 -6.651 11.954 1.00 95.12 94 LEU A C 1
ATOM 737 O O . LEU A 1 94 ? 10.808 -6.025 11.197 1.00 95.12 94 LEU A O 1
ATOM 741 N N . ASP A 1 95 ? 10.426 -6.961 13.202 1.00 96.19 95 ASP A N 1
ATOM 742 C CA . ASP A 1 95 ? 11.648 -6.443 13.840 1.00 96.19 95 ASP A CA 1
ATOM 743 C C . ASP A 1 95 ? 12.918 -6.818 13.056 1.00 96.19 95 ASP A C 1
ATOM 745 O O . ASP A 1 95 ? 13.844 -6.016 12.886 1.00 96.19 95 ASP A O 1
ATOM 749 N N . ALA A 1 96 ? 12.969 -8.056 12.553 1.00 96.50 96 ALA A N 1
ATOM 750 C CA . ALA A 1 96 ? 14.090 -8.550 11.762 1.00 96.50 96 ALA A CA 1
ATOM 751 C C . ALA A 1 96 ? 14.162 -7.855 10.394 1.00 96.50 96 ALA A C 1
ATOM 753 O O . ALA A 1 96 ? 15.254 -7.486 9.949 1.00 96.50 96 ALA A O 1
ATOM 754 N N . PHE A 1 97 ? 13.011 -7.649 9.748 1.00 97.06 97 PHE A N 1
ATOM 755 C CA . PHE A 1 97 ? 12.906 -6.911 8.493 1.00 97.06 97 PHE A CA 1
ATOM 756 C C . PHE A 1 97 ? 13.373 -5.459 8.660 1.00 97.06 97 PHE A C 1
ATOM 758 O O . PHE A 1 97 ? 14.248 -5.020 7.913 1.00 97.06 97 PHE A O 1
ATOM 765 N N . GLU A 1 98 ? 12.871 -4.740 9.666 1.00 97.38 98 GLU A N 1
ATOM 766 C CA . GLU A 1 98 ? 13.239 -3.344 9.930 1.00 97.38 98 GLU A CA 1
ATOM 767 C C . GLU A 1 98 ? 14.728 -3.198 10.265 1.00 97.38 98 GLU A C 1
ATOM 769 O O . GLU A 1 98 ? 15.413 -2.338 9.709 1.00 97.38 98 GLU A O 1
ATOM 774 N N . THR A 1 99 ? 15.270 -4.092 11.098 1.00 98.25 99 THR A N 1
ATOM 775 C CA . THR A 1 99 ? 16.700 -4.093 11.447 1.00 98.25 99 THR A CA 1
ATOM 776 C C . THR A 1 99 ? 17.582 -4.301 10.212 1.00 98.25 99 THR A C 1
ATOM 778 O O . THR A 1 99 ? 18.566 -3.582 10.006 1.00 98.25 99 THR A O 1
ATOM 781 N N . ALA A 1 100 ? 17.239 -5.276 9.365 1.00 98.38 100 ALA A N 1
ATOM 782 C CA . ALA A 1 100 ? 17.991 -5.558 8.147 1.00 98.38 100 ALA A CA 1
ATOM 783 C C . ALA A 1 100 ? 17.872 -4.415 7.124 1.00 98.38 100 ALA A C 1
ATOM 785 O O . ALA A 1 100 ? 18.869 -4.029 6.508 1.00 98.38 100 ALA A O 1
ATOM 786 N N . ALA A 1 101 ? 16.680 -3.836 6.968 1.00 98.12 101 ALA A N 1
ATOM 787 C CA . ALA A 1 101 ? 16.438 -2.700 6.089 1.00 98.12 101 ALA A CA 1
ATOM 788 C C . ALA A 1 101 ? 17.234 -1.457 6.521 1.00 98.12 101 ALA A C 1
ATOM 790 O O . ALA A 1 101 ? 17.893 -0.830 5.685 1.00 98.12 101 ALA A O 1
ATOM 791 N N . ALA A 1 102 ? 17.268 -1.157 7.823 1.00 98.12 102 ALA A N 1
ATOM 792 C CA . ALA A 1 102 ? 18.059 -0.064 8.383 1.00 98.12 102 ALA A CA 1
ATOM 793 C C . ALA A 1 102 ? 19.559 -0.234 8.108 1.00 98.12 102 ALA A C 1
ATOM 795 O O . ALA A 1 102 ? 20.229 0.711 7.680 1.00 98.12 102 ALA A O 1
ATOM 796 N N . ALA A 1 103 ? 20.088 -1.451 8.276 1.00 98.38 103 ALA A N 1
ATOM 797 C CA . ALA A 1 103 ? 21.485 -1.749 7.968 1.00 98.38 103 ALA A CA 1
ATOM 798 C C . ALA A 1 103 ? 21.808 -1.516 6.479 1.00 98.38 103 ALA A C 1
ATOM 800 O O . ALA A 1 103 ? 22.833 -0.909 6.151 1.00 98.38 103 ALA A O 1
ATOM 801 N N . LEU A 1 104 ? 20.915 -1.933 5.570 1.00 98.19 104 LEU A N 1
ATOM 802 C CA . LEU A 1 104 ? 21.062 -1.693 4.130 1.00 98.19 104 LEU A CA 1
ATOM 803 C C . LEU A 1 104 ? 21.027 -0.199 3.783 1.00 98.19 104 LEU A C 1
ATOM 805 O O . LEU A 1 104 ? 21.816 0.261 2.953 1.00 98.19 104 LEU A O 1
ATOM 809 N N . LEU A 1 105 ? 20.132 0.561 4.415 1.00 97.00 105 LEU A N 1
ATOM 810 C CA . LEU A 1 105 ? 20.001 2.001 4.218 1.00 97.00 105 LEU A CA 1
ATOM 811 C C . LEU A 1 105 ? 21.281 2.741 4.650 1.00 97.00 105 LEU A C 1
ATOM 813 O O . LEU A 1 105 ? 21.810 3.575 3.901 1.00 97.00 105 LEU A O 1
ATOM 817 N N . GLN A 1 106 ? 21.825 2.372 5.815 1.00 97.31 106 GLN A N 1
ATOM 818 C CA . GLN A 1 106 ? 23.073 2.913 6.351 1.00 97.31 106 GLN A CA 1
ATOM 819 C C . GLN A 1 106 ? 24.272 2.581 5.449 1.00 97.31 106 GLN A C 1
ATOM 821 O O . GLN A 1 106 ? 25.047 3.479 5.105 1.00 97.31 106 GLN A O 1
ATOM 826 N N . GLU A 1 107 ? 24.409 1.322 5.012 1.00 97.50 107 GLU A N 1
ATOM 827 C CA . GLU A 1 107 ? 25.450 0.888 4.065 1.00 97.50 107 GLU A CA 1
ATOM 828 C C . GLU A 1 107 ? 25.384 1.714 2.768 1.00 97.50 107 GLU A C 1
ATOM 830 O O . GLU A 1 107 ? 26.395 2.204 2.253 1.00 97.50 107 GLU A O 1
ATOM 835 N N . ALA A 1 108 ? 24.167 1.926 2.261 1.00 96.50 108 ALA A N 1
ATOM 836 C CA . ALA A 1 108 ? 23.916 2.665 1.036 1.00 96.50 108 ALA A CA 1
ATOM 837 C C . ALA A 1 108 ? 24.109 4.185 1.178 1.00 96.50 108 ALA A C 1
ATOM 839 O O . ALA A 1 108 ? 24.189 4.871 0.149 1.00 96.50 108 ALA A O 1
ATOM 840 N N . LYS A 1 109 ? 24.213 4.719 2.405 1.00 96.62 109 LYS A N 1
ATOM 841 C CA . LYS A 1 109 ? 24.215 6.163 2.708 1.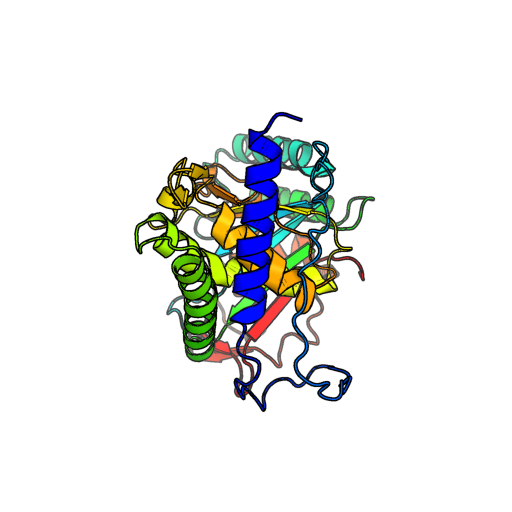00 96.62 109 LYS A CA 1
ATOM 842 C C . LYS A 1 109 ? 23.012 6.869 2.070 1.00 96.62 109 LYS A C 1
ATOM 844 O O . LYS A 1 109 ? 23.178 7.851 1.340 1.00 96.62 109 LYS A O 1
ATOM 849 N N . LEU A 1 110 ? 21.830 6.291 2.256 1.00 95.50 110 LEU A N 1
ATOM 850 C CA . LEU A 1 110 ? 20.549 6.827 1.795 1.00 95.50 110 LEU A CA 1
ATOM 851 C C . LEU A 1 110 ? 19.750 7.362 2.989 1.00 95.50 110 LEU A C 1
ATOM 853 O O . LEU A 1 110 ? 20.015 6.977 4.122 1.00 95.50 110 LEU A O 1
ATOM 857 N N . LYS A 1 111 ? 18.806 8.270 2.721 1.00 94.38 111 LYS A N 1
ATOM 858 C CA . LYS A 1 111 ? 17.874 8.791 3.732 1.00 94.38 111 LYS A CA 1
ATOM 859 C C . LYS A 1 111 ? 16.652 7.881 3.875 1.00 94.38 111 LYS A C 1
ATOM 861 O O . LYS A 1 111 ? 16.268 7.561 4.985 1.00 94.38 111 LYS A O 1
ATOM 866 N N . SER A 1 112 ? 16.114 7.434 2.746 1.00 95.94 112 SER A N 1
ATOM 867 C CA . SER A 1 112 ? 15.077 6.411 2.633 1.00 95.94 112 SER A CA 1
ATOM 868 C C . SER A 1 112 ? 15.280 5.640 1.323 1.00 95.94 112 SER A C 1
ATOM 870 O O . SER A 1 112 ? 16.051 6.053 0.440 1.00 95.94 112 SER A O 1
ATOM 872 N N . PHE A 1 113 ? 14.632 4.487 1.192 1.00 96.50 113 PHE A N 1
ATOM 873 C CA . PHE A 1 113 ? 14.443 3.858 -0.103 1.00 96.50 113 PHE A CA 1
ATOM 874 C C . PHE A 1 113 ? 13.150 4.384 -0.731 1.00 96.50 113 PHE A C 1
ATOM 876 O O . PHE A 1 113 ? 12.064 4.039 -0.288 1.00 96.50 113 PHE A O 1
ATOM 883 N N . HIS A 1 114 ? 13.276 5.189 -1.788 1.00 95.25 114 HIS A N 1
ATOM 884 C CA . HIS A 1 114 ? 12.134 5.790 -2.474 1.00 95.25 114 HIS A CA 1
ATOM 885 C C . HIS A 1 114 ? 12.274 5.629 -3.995 1.00 95.25 114 HIS A C 1
ATOM 887 O O . HIS A 1 114 ? 13.269 6.014 -4.619 1.00 95.25 114 HIS A O 1
ATOM 893 N N . GLY A 1 115 ? 11.251 5.076 -4.637 1.00 92.50 115 GLY A N 1
ATOM 894 C CA . GLY A 1 115 ? 11.147 4.831 -6.066 1.00 92.50 115 GLY A CA 1
ATOM 895 C C . GLY A 1 115 ? 11.359 6.067 -6.945 1.00 92.50 115 GLY A C 1
ATOM 896 O O . GLY A 1 115 ? 11.833 5.919 -8.078 1.00 92.50 115 GLY A O 1
ATOM 897 N N . LYS A 1 116 ? 11.073 7.286 -6.464 1.00 90.75 116 LYS A N 1
ATOM 898 C CA . LYS A 1 116 ? 11.386 8.540 -7.185 1.00 90.75 116 LYS A CA 1
ATOM 899 C C . LYS A 1 116 ? 12.867 8.924 -7.089 1.00 90.75 116 LYS A C 1
ATOM 901 O O . LYS A 1 116 ? 13.407 9.522 -8.020 1.00 90.75 116 LYS A O 1
ATOM 906 N N . GLU A 1 117 ? 13.544 8.534 -6.012 1.00 92.69 117 GLU A N 1
ATOM 907 C CA . GLU A 1 117 ? 14.968 8.803 -5.781 1.00 92.69 117 GLU A CA 1
ATOM 908 C C . GLU A 1 117 ? 15.908 7.736 -6.358 1.00 92.69 117 GLU A C 1
ATOM 910 O O . GLU A 1 117 ? 17.136 7.909 -6.356 1.00 92.69 117 GLU A O 1
ATOM 915 N N . PHE A 1 118 ? 15.347 6.649 -6.893 1.00 95.06 118 PHE A N 1
ATOM 916 C CA . PHE A 1 118 ? 16.092 5.560 -7.508 1.00 95.06 118 PHE A CA 1
ATOM 917 C C . PHE A 1 118 ? 17.025 6.050 -8.629 1.00 95.06 118 PHE A C 1
ATOM 919 O O . PHE A 1 118 ? 16.613 6.644 -9.628 1.00 95.06 118 PHE A O 1
ATOM 926 N N . LYS A 1 119 ? 18.324 5.769 -8.476 1.00 93.50 119 LYS A N 1
ATOM 927 C CA . LYS A 1 119 ? 19.390 6.199 -9.395 1.00 93.50 119 LYS A CA 1
ATOM 928 C C . LYS A 1 119 ? 20.292 5.027 -9.754 1.00 93.50 119 LYS A C 1
ATOM 930 O O . LYS A 1 119 ? 20.618 4.204 -8.905 1.00 93.50 119 LYS A O 1
ATOM 935 N N . ARG A 1 120 ? 20.837 5.045 -10.978 1.00 93.75 120 ARG A N 1
ATOM 936 C CA . ARG A 1 120 ? 21.757 4.014 -11.502 1.00 93.75 120 ARG A CA 1
ATOM 937 C C . ARG A 1 120 ? 22.910 3.658 -10.556 1.00 93.75 120 ARG A C 1
ATOM 939 O O . ARG A 1 120 ? 23.253 2.498 -10.408 1.00 93.75 120 ARG A O 1
ATOM 946 N N . ARG A 1 121 ? 23.495 4.646 -9.879 1.00 95.25 121 ARG A N 1
ATOM 947 C CA . ARG A 1 121 ? 24.619 4.434 -8.946 1.00 95.25 121 ARG A CA 1
ATOM 948 C C . ARG A 1 121 ? 24.245 3.711 -7.640 1.00 95.25 121 ARG A C 1
ATOM 950 O O . ARG A 1 121 ? 25.127 3.477 -6.826 1.00 95.25 121 ARG A O 1
ATOM 957 N N . LYS A 1 122 ? 22.955 3.459 -7.394 1.00 95.12 122 LYS A N 1
ATOM 958 C CA . LYS A 1 122 ? 22.417 2.830 -6.175 1.00 95.12 122 LYS A CA 1
ATOM 959 C C . LYS A 1 122 ? 21.655 1.533 -6.464 1.00 95.12 122 LYS A C 1
ATOM 961 O O . LYS A 1 122 ? 21.007 1.017 -5.563 1.00 95.12 122 LYS A O 1
ATOM 966 N N . ILE A 1 123 ? 21.733 1.012 -7.693 1.00 96.62 123 ILE A N 1
ATOM 967 C CA . ILE A 1 123 ? 21.008 -0.198 -8.114 1.00 96.62 123 ILE A CA 1
ATOM 968 C C . ILE A 1 123 ? 21.231 -1.353 -7.139 1.00 96.62 123 ILE A C 1
ATOM 970 O O . ILE A 1 123 ? 20.258 -1.936 -6.676 1.00 96.62 123 ILE A O 1
ATOM 974 N N . ASP A 1 124 ? 22.483 -1.631 -6.775 1.00 97.62 124 ASP A N 1
ATOM 975 C CA . ASP A 1 124 ? 22.813 -2.777 -5.924 1.00 97.62 124 ASP A CA 1
ATOM 976 C C . ASP A 1 124 ? 22.137 -2.696 -4.549 1.00 97.62 124 ASP A C 1
ATOM 978 O O . ASP A 1 124 ? 21.628 -3.697 -4.052 1.00 97.62 124 ASP A O 1
ATOM 982 N N . SER A 1 125 ? 22.056 -1.499 -3.958 1.00 97.88 125 SER A N 1
ATOM 983 C CA . SER A 1 125 ? 2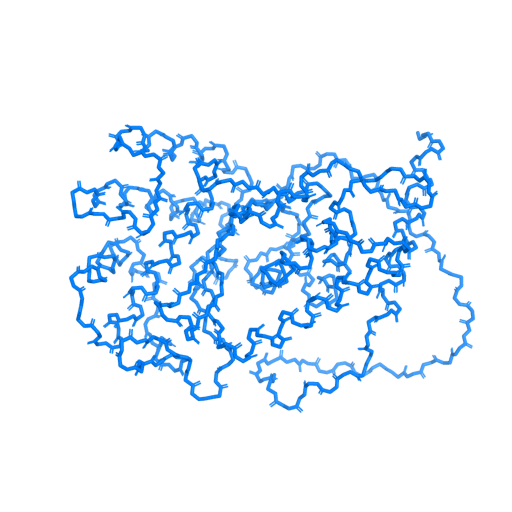1.361 -1.279 -2.684 1.00 97.88 125 SER A CA 1
ATOM 984 C C . SER A 1 125 ? 19.857 -1.542 -2.799 1.00 97.88 125 SER A C 1
ATOM 986 O O . SER A 1 125 ? 19.284 -2.182 -1.924 1.00 97.88 125 SER A O 1
ATOM 988 N N . TYR A 1 126 ? 19.226 -1.108 -3.895 1.00 98.31 126 TYR A N 1
ATOM 989 C CA . TYR A 1 126 ? 17.804 -1.373 -4.143 1.00 98.31 126 TYR A CA 1
ATOM 990 C C . TYR A 1 126 ? 17.544 -2.857 -4.432 1.00 98.31 126 TYR A C 1
ATOM 992 O O . TYR A 1 126 ? 16.557 -3.398 -3.951 1.00 98.31 126 TYR A O 1
ATOM 1000 N N . ILE A 1 127 ? 18.440 -3.546 -5.151 1.00 98.44 127 ILE A N 1
ATOM 1001 C CA . ILE A 1 127 ? 18.351 -5.003 -5.344 1.00 98.44 127 ILE A CA 1
ATOM 1002 C C . ILE A 1 127 ? 18.414 -5.719 -3.994 1.00 98.44 127 ILE A C 1
ATOM 1004 O O . ILE A 1 127 ? 17.607 -6.610 -3.750 1.00 98.44 127 ILE A O 1
ATOM 1008 N N . LYS A 1 128 ? 19.358 -5.347 -3.117 1.00 98.56 128 LYS A N 1
ATOM 1009 C CA . LYS A 1 128 ? 19.462 -5.932 -1.771 1.00 98.56 128 LYS A CA 1
ATOM 1010 C C . LYS A 1 128 ? 18.176 -5.717 -0.968 1.00 98.56 128 LYS A C 1
ATO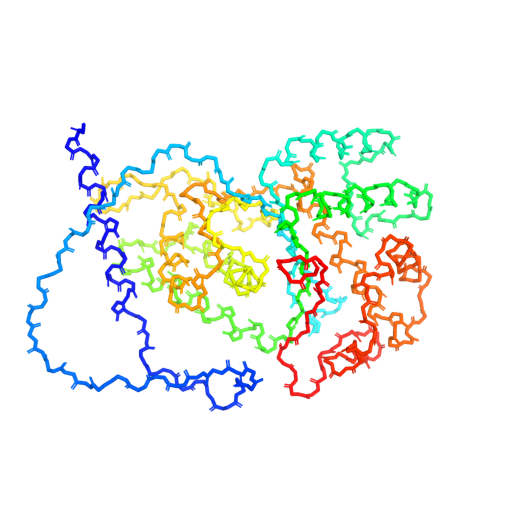M 1012 O O . LYS A 1 128 ? 17.685 -6.671 -0.377 1.00 98.56 128 LYS A O 1
ATOM 1017 N N . PHE A 1 129 ? 17.613 -4.508 -0.995 1.00 98.50 129 PHE A N 1
ATOM 1018 C CA . PHE A 1 129 ? 16.368 -4.201 -0.287 1.00 98.50 129 PHE A CA 1
ATOM 1019 C C . PHE A 1 129 ? 15.165 -4.978 -0.845 1.00 98.50 129 PHE A C 1
ATOM 1021 O O . PHE A 1 129 ? 14.431 -5.602 -0.088 1.00 98.50 129 PHE A O 1
ATOM 1028 N N . LEU A 1 130 ? 15.005 -5.051 -2.169 1.00 98.12 130 LEU A N 1
ATOM 1029 C CA . LEU A 1 130 ? 13.945 -5.855 -2.787 1.00 98.12 130 LEU A CA 1
ATOM 1030 C C . LEU A 1 130 ? 14.105 -7.356 -2.497 1.00 98.12 130 LEU A C 1
ATOM 1032 O O . LEU A 1 130 ? 13.111 -8.048 -2.297 1.00 98.12 130 LEU A O 1
ATOM 1036 N N . LYS A 1 131 ? 15.341 -7.872 -2.455 1.00 98.06 131 LYS A N 1
ATOM 1037 C CA . LYS A 1 131 ? 15.611 -9.263 -2.058 1.00 98.06 131 LYS A CA 1
ATOM 1038 C C . LYS A 1 131 ? 15.258 -9.522 -0.599 1.00 98.06 131 LYS A C 1
ATOM 1040 O O . LYS A 1 131 ? 14.741 -10.594 -0.310 1.00 98.06 131 LYS A O 1
ATOM 1045 N N . LEU A 1 132 ? 15.516 -8.558 0.288 1.00 97.81 132 LEU A N 1
ATOM 1046 C CA . LEU A 1 132 ? 15.076 -8.626 1.679 1.00 97.81 132 LEU A CA 1
ATOM 1047 C C . LEU A 1 132 ? 13.549 -8.745 1.733 1.00 97.81 132 LEU A C 1
ATOM 1049 O O . LEU A 1 132 ? 13.058 -9.725 2.281 1.00 97.81 132 LEU A O 1
ATOM 1053 N N . VAL A 1 133 ? 12.824 -7.836 1.069 1.00 96.69 133 VAL A N 1
ATOM 1054 C CA . VAL A 1 133 ? 11.355 -7.894 0.968 1.00 96.69 133 VAL A CA 1
ATOM 1055 C C . VAL A 1 133 ? 10.889 -9.262 0.473 1.00 96.69 133 VAL A C 1
ATOM 1057 O O . VAL A 1 133 ? 10.084 -9.908 1.136 1.00 96.69 133 VAL A O 1
ATOM 1060 N N . ARG A 1 134 ? 11.440 -9.745 -0.647 1.00 95.38 134 ARG A N 1
ATOM 1061 C CA . ARG A 1 134 ? 11.117 -11.068 -1.191 1.00 95.38 134 ARG A CA 1
ATOM 1062 C C . ARG A 1 134 ? 11.322 -12.178 -0.158 1.00 95.38 134 ARG A C 1
ATOM 1064 O O . ARG A 1 134 ? 10.404 -12.948 0.084 1.00 95.38 134 ARG A O 1
ATOM 1071 N N . SER A 1 135 ? 12.495 -12.233 0.470 1.00 94.44 135 SER A N 1
ATOM 1072 C CA . SER A 1 135 ? 12.817 -13.280 1.445 1.00 94.44 135 SER A CA 1
ATOM 1073 C C . SER A 1 135 ? 11.924 -13.246 2.686 1.00 94.44 135 SER A C 1
ATOM 1075 O O . SER A 1 135 ? 11.653 -14.288 3.272 1.00 94.44 135 SER A O 1
ATOM 1077 N N . THR A 1 136 ? 11.439 -12.063 3.078 1.00 94.56 136 THR A N 1
ATOM 1078 C CA . THR A 1 136 ? 10.479 -11.917 4.175 1.00 94.56 136 THR A CA 1
ATOM 1079 C C . THR A 1 136 ? 9.109 -12.466 3.777 1.00 94.56 136 THR A C 1
ATOM 1081 O O . THR A 1 136 ? 8.496 -13.189 4.561 1.00 94.56 136 THR A O 1
ATOM 1084 N N . LEU A 1 137 ? 8.652 -12.182 2.552 1.00 92.31 137 LEU A N 1
ATOM 1085 C CA . LEU A 1 137 ? 7.392 -12.711 2.014 1.00 92.31 137 LEU A CA 1
ATOM 1086 C C . LEU A 1 137 ? 7.431 -14.240 1.847 1.00 92.31 137 LEU A C 1
ATOM 1088 O O . LEU A 1 137 ? 6.454 -14.908 2.165 1.00 92.31 137 LEU A O 1
ATOM 1092 N N . GLU A 1 138 ? 8.564 -14.781 1.390 1.00 88.50 138 GLU A N 1
ATOM 1093 C CA . GLU A 1 138 ? 8.802 -16.217 1.162 1.00 88.50 138 GLU A CA 1
ATOM 1094 C C . GLU A 1 138 ? 9.274 -16.977 2.418 1.00 88.50 138 GLU A C 1
ATOM 1096 O O . GLU A 1 138 ? 9.647 -18.147 2.326 1.00 88.50 138 GLU A O 1
ATOM 1101 N N . SER A 1 139 ? 9.314 -16.330 3.588 1.00 83.31 139 SER A N 1
ATOM 1102 C CA . SER A 1 139 ? 9.739 -16.987 4.832 1.00 83.31 139 SER A CA 1
ATOM 1103 C C . SER A 1 139 ? 8.853 -18.197 5.160 1.00 83.31 139 SER A C 1
ATOM 1105 O O . SER A 1 139 ? 7.733 -18.299 4.671 1.00 83.31 139 SER A O 1
ATOM 1107 N N . GLU A 1 140 ? 9.329 -19.135 5.989 1.00 66.12 140 GLU A N 1
ATOM 1108 C CA . GLU A 1 140 ? 8.608 -20.394 6.274 1.00 66.12 140 GLU A CA 1
ATOM 1109 C C . GLU A 1 140 ? 7.186 -20.193 6.835 1.00 66.12 140 GLU A C 1
ATOM 1111 O O . GLU A 1 140 ? 6.355 -21.096 6.727 1.00 66.12 140 GLU A O 1
ATOM 1116 N N . SER A 1 141 ? 6.871 -19.020 7.400 1.00 65.94 141 SER A N 1
ATOM 1117 C CA . SER A 1 141 ? 5.505 -18.683 7.811 1.00 65.94 141 SER A CA 1
ATOM 1118 C C . SER A 1 141 ? 4.585 -18.264 6.651 1.00 65.94 141 SER A C 1
ATOM 1120 O O . SER A 1 141 ? 3.367 -18.240 6.833 1.00 65.94 141 SER A O 1
ATOM 1122 N N . GLY A 1 142 ? 5.141 -17.991 5.463 1.00 59.19 142 GLY A N 1
ATOM 1123 C CA . GLY A 1 142 ? 4.525 -18.078 4.129 1.00 59.19 142 GLY A CA 1
ATOM 1124 C C . GLY A 1 142 ? 3.235 -17.292 3.909 1.00 59.19 142 GLY A C 1
ATOM 1125 O O . GLY A 1 142 ? 2.458 -17.616 3.016 1.00 59.19 142 GLY A O 1
ATOM 1126 N N . SER A 1 143 ? 2.944 -16.311 4.761 1.00 76.62 143 SER A N 1
ATOM 1127 C CA . SER A 1 143 ? 1.633 -15.654 4.810 1.00 76.62 143 SER A CA 1
ATOM 1128 C C . SER A 1 143 ? 1.660 -14.196 4.360 1.00 76.62 143 SER A C 1
ATOM 1130 O O . SER A 1 143 ? 0.616 -13.541 4.341 1.00 76.62 143 SER A O 1
ATOM 1132 N N . GLY A 1 144 ? 2.839 -13.693 3.990 1.00 89.81 144 GLY A N 1
ATOM 1133 C CA . GLY A 1 144 ? 3.000 -12.348 3.464 1.00 89.81 144 GLY A CA 1
ATOM 1134 C C . GLY A 1 144 ? 2.573 -12.239 2.001 1.00 89.81 144 GLY A C 1
ATOM 1135 O O . GLY A 1 144 ? 2.646 -13.198 1.233 1.00 89.81 144 GLY A O 1
ATOM 1136 N N . PHE A 1 145 ? 2.154 -11.043 1.603 1.00 94.06 145 PHE A N 1
ATOM 1137 C CA . PHE A 1 145 ? 1.874 -10.715 0.210 1.00 94.06 145 PHE A CA 1
ATOM 1138 C C . PHE A 1 145 ? 2.209 -9.255 -0.086 1.00 94.06 145 PHE A C 1
ATOM 1140 O O . PHE A 1 145 ? 2.255 -8.405 0.804 1.00 94.06 145 PHE A O 1
ATOM 1147 N N . VAL A 1 146 ? 2.395 -8.953 -1.365 1.00 94.94 146 VAL A N 1
ATOM 1148 C CA . VAL A 1 146 ? 2.398 -7.585 -1.878 1.00 94.94 146 VAL A CA 1
ATOM 1149 C C . VAL A 1 146 ? 1.345 -7.472 -2.957 1.00 94.94 146 VAL A C 1
ATOM 1151 O O . VAL A 1 146 ? 1.223 -8.356 -3.800 1.00 94.94 146 VAL A O 1
ATOM 1154 N N . SER A 1 147 ? 0.598 -6.374 -2.955 1.00 93.88 147 SER A N 1
ATOM 1155 C CA . SER A 1 147 ? -0.374 -6.072 -3.997 1.00 93.88 147 SER A CA 1
ATOM 1156 C C . SER A 1 147 ? -0.307 -4.602 -4.380 1.00 93.88 147 SER A C 1
ATOM 1158 O O . SER A 1 147 ? -0.250 -3.734 -3.517 1.00 93.88 147 SER A O 1
ATOM 1160 N N . SER A 1 148 ? -0.315 -4.313 -5.674 1.00 93.75 148 SER A N 1
ATOM 1161 C CA . SER A 1 148 ? -0.319 -2.966 -6.232 1.00 93.75 148 SER A CA 1
ATOM 1162 C C . SER A 1 148 ? -1.539 -2.824 -7.128 1.00 93.75 148 SER A C 1
ATOM 1164 O O . SER A 1 148 ? -1.671 -3.549 -8.112 1.00 93.75 148 SER A O 1
ATOM 1166 N N . THR A 1 149 ? -2.466 -1.944 -6.759 1.00 92.56 149 THR A N 1
ATOM 1167 C CA . THR A 1 149 ? -3.745 -1.773 -7.454 1.00 92.56 149 THR A CA 1
ATOM 1168 C C . THR A 1 149 ? -3.856 -0.371 -8.028 1.00 92.56 149 THR A C 1
ATOM 1170 O O . THR A 1 149 ? -3.759 0.610 -7.296 1.00 92.56 149 THR A O 1
ATOM 1173 N N . LEU A 1 150 ? -4.130 -0.283 -9.327 1.00 92.06 150 LEU A N 1
ATOM 1174 C CA . LEU A 1 150 ? -4.459 0.941 -10.047 1.00 92.06 150 LEU A CA 1
ATOM 1175 C C . LEU A 1 150 ? -5.952 0.980 -10.358 1.00 92.06 150 LEU A C 1
ATOM 1177 O O . LEU A 1 150 ? -6.529 -0.006 -10.813 1.00 92.06 150 LEU A O 1
ATOM 1181 N N . LEU A 1 151 ? -6.560 2.141 -10.149 1.00 91.62 151 LEU A N 1
ATOM 1182 C CA . LEU A 1 151 ? -7.944 2.442 -10.486 1.00 91.62 151 LEU A CA 1
ATOM 1183 C C . LEU A 1 151 ? -7.983 3.512 -11.578 1.00 91.62 151 LEU A C 1
ATOM 1185 O O . LEU A 1 151 ? -7.157 4.431 -11.594 1.00 91.62 151 LEU A O 1
ATOM 1189 N N . GLY A 1 152 ? -8.973 3.416 -12.464 1.00 90.50 152 GLY A N 1
ATOM 1190 C CA . GLY A 1 152 ? -9.320 4.508 -13.368 1.00 90.50 152 GLY A CA 1
ATOM 1191 C C . GLY A 1 152 ? -9.881 5.681 -12.568 1.00 90.50 152 GLY A C 1
ATOM 1192 O O . GLY A 1 152 ? -10.506 5.477 -11.526 1.00 90.50 152 GLY A O 1
ATOM 1193 N N . GLN A 1 153 ? -9.663 6.909 -13.035 1.00 89.06 153 GLN A N 1
ATOM 1194 C CA . GLN A 1 153 ? -9.980 8.095 -12.237 1.00 89.06 153 GLN A CA 1
ATOM 1195 C C . GLN A 1 153 ? -11.478 8.247 -11.917 1.00 89.06 153 GLN A C 1
ATOM 1197 O O . GLN A 1 153 ? -11.825 8.632 -10.799 1.00 89.06 153 GLN A O 1
ATOM 1202 N N . ASP A 1 154 ? -12.360 7.879 -12.848 1.00 87.25 154 ASP A N 1
ATOM 1203 C CA . ASP A 1 154 ? -13.812 7.913 -12.626 1.00 87.25 154 ASP A CA 1
ATOM 1204 C C . ASP A 1 154 ? -14.211 6.923 -11.524 1.00 87.25 154 ASP A C 1
ATOM 1206 O O . ASP A 1 154 ? -14.858 7.290 -10.543 1.00 87.25 154 ASP A O 1
ATOM 1210 N N . TRP A 1 155 ? -13.713 5.687 -11.623 1.00 88.12 155 TRP A N 1
ATOM 1211 C CA . TRP A 1 155 ? -13.962 4.648 -10.628 1.00 88.12 155 TRP A CA 1
ATOM 1212 C C . TRP A 1 155 ? -13.386 5.004 -9.257 1.00 88.12 155 TRP A C 1
ATOM 1214 O O . TRP A 1 155 ? -14.046 4.812 -8.238 1.00 88.12 155 TRP A O 1
ATOM 1224 N N . LYS A 1 156 ? -12.168 5.557 -9.212 1.00 89.31 156 LYS A N 1
ATOM 1225 C CA . LYS A 1 156 ? -11.563 6.032 -7.964 1.00 89.31 156 LYS A CA 1
ATOM 1226 C C . LYS A 1 156 ? -12.435 7.096 -7.303 1.00 89.31 156 LYS A C 1
ATOM 1228 O O . LYS A 1 156 ? -12.689 6.994 -6.109 1.00 89.31 156 LYS A O 1
ATOM 1233 N N . THR A 1 157 ? -12.932 8.059 -8.077 1.00 91.12 157 THR A N 1
ATOM 1234 C CA . THR A 1 157 ? -13.813 9.123 -7.573 1.00 91.12 157 THR A CA 1
ATOM 1235 C C . THR A 1 157 ? -15.097 8.549 -6.969 1.00 91.12 157 THR A C 1
ATOM 1237 O O . THR A 1 157 ? -15.486 8.921 -5.861 1.00 91.12 157 THR A O 1
ATOM 1240 N N . GLU A 1 158 ? -15.747 7.612 -7.665 1.00 91.25 158 GLU A N 1
ATOM 1241 C CA . GLU A 1 158 ? -16.950 6.939 -7.161 1.00 91.25 158 GLU A CA 1
ATOM 1242 C C . GLU A 1 158 ? -16.666 6.123 -5.895 1.00 91.25 158 GLU A C 1
ATOM 1244 O O . GLU A 1 158 ? -17.417 6.196 -4.917 1.00 91.25 158 GLU A O 1
ATOM 1249 N N . PHE A 1 159 ? -15.560 5.377 -5.887 1.00 90.94 159 PHE A N 1
ATOM 1250 C CA . PHE A 1 159 ? -15.152 4.549 -4.761 1.00 90.94 159 PHE A CA 1
ATOM 1251 C C . PHE A 1 159 ? -14.802 5.386 -3.525 1.00 90.94 159 PHE A C 1
ATOM 1253 O O . PHE A 1 159 ? -15.269 5.082 -2.430 1.00 90.94 159 PHE A O 1
ATOM 1260 N N . GLU A 1 160 ? -14.060 6.482 -3.686 1.00 92.00 160 GLU A N 1
ATOM 1261 C CA . GLU A 1 160 ? -13.786 7.434 -2.607 1.00 92.00 160 GLU A CA 1
ATOM 1262 C C . GLU A 1 160 ? -15.078 8.064 -2.082 1.00 92.00 160 GLU A C 1
ATOM 1264 O O . GLU A 1 160 ? -15.269 8.145 -0.870 1.00 92.00 160 GLU A O 1
ATOM 1269 N N . GLY A 1 161 ? -16.012 8.432 -2.964 1.00 92.62 161 GLY A N 1
ATOM 1270 C CA . GLY A 1 161 ? -17.340 8.903 -2.569 1.00 92.62 161 GLY A CA 1
ATOM 1271 C C . GLY A 1 161 ? -18.097 7.878 -1.719 1.00 92.62 161 GLY A C 1
ATOM 1272 O O . GLY A 1 161 ? -18.653 8.221 -0.672 1.00 92.62 161 GLY A O 1
ATOM 1273 N N . PHE A 1 162 ? -18.077 6.604 -2.118 1.00 92.25 162 PHE A N 1
ATOM 1274 C CA . PHE A 1 162 ? -18.636 5.508 -1.328 1.00 92.25 162 PHE A CA 1
ATOM 1275 C C . PHE A 1 162 ? -17.962 5.393 0.048 1.00 92.25 162 PHE A C 1
ATOM 1277 O O . PHE A 1 162 ? -18.658 5.404 1.067 1.00 92.25 162 PHE A O 1
ATOM 1284 N N . CYS A 1 163 ? -16.629 5.334 0.103 1.00 92.62 163 CYS A N 1
ATOM 1285 C CA . CYS A 1 163 ? -15.876 5.217 1.353 1.00 92.62 163 CYS A CA 1
ATOM 1286 C C . CYS A 1 163 ? -16.146 6.400 2.294 1.00 92.62 163 CYS A C 1
ATOM 1288 O O . CYS A 1 163 ? -16.417 6.199 3.481 1.00 92.62 163 CYS A O 1
ATOM 1290 N N . ASN A 1 164 ? -16.170 7.621 1.755 1.00 91.38 164 ASN A N 1
ATOM 1291 C CA . ASN A 1 164 ? -16.467 8.844 2.496 1.00 91.38 164 ASN A CA 1
ATOM 1292 C C . ASN A 1 164 ? -17.871 8.824 3.099 1.00 91.38 164 ASN A C 1
ATOM 1294 O O . ASN A 1 164 ? -18.048 9.250 4.241 1.00 91.38 164 ASN A O 1
ATOM 1298 N N . ASN A 1 165 ? -18.857 8.300 2.366 1.00 90.12 165 ASN A N 1
ATOM 1299 C CA . ASN A 1 165 ? -20.228 8.158 2.851 1.00 90.12 165 ASN A CA 1
ATOM 1300 C C . ASN A 1 165 ? -20.341 7.097 3.951 1.00 90.12 165 ASN A C 1
ATOM 1302 O O . ASN A 1 165 ? -21.037 7.320 4.941 1.00 90.12 165 ASN A O 1
ATOM 1306 N N . VAL A 1 166 ? -19.646 5.962 3.813 1.00 88.25 166 VAL A N 1
ATOM 1307 C CA . VAL A 1 166 ? -19.635 4.905 4.837 1.00 88.25 166 VAL A CA 1
ATOM 1308 C C . VAL A 1 166 ? -19.007 5.417 6.131 1.00 88.25 166 VAL A C 1
ATOM 1310 O O . VAL A 1 166 ? -19.609 5.290 7.200 1.00 88.25 166 VAL A O 1
ATOM 1313 N N . ILE A 1 167 ? -17.825 6.032 6.052 1.00 89.75 167 ILE A N 1
ATOM 1314 C CA . ILE A 1 167 ? -17.137 6.561 7.233 1.00 89.75 167 ILE A CA 1
ATOM 1315 C C . ILE A 1 167 ? -17.875 7.775 7.795 1.00 89.75 167 ILE A C 1
ATOM 1317 O O . ILE A 1 167 ? -18.205 7.783 8.976 1.00 89.75 167 ILE A O 1
ATOM 1321 N N . GLY A 1 168 ? -18.226 8.756 6.963 1.00 88.12 168 GLY A N 1
ATOM 1322 C CA . GLY A 1 168 ? -18.961 9.950 7.388 1.00 88.12 168 GLY A CA 1
ATOM 1323 C C . GLY A 1 168 ? -20.295 9.609 8.051 1.00 88.12 168 GLY A C 1
ATOM 1324 O O . GLY A 1 168 ? -20.574 10.071 9.154 1.00 88.12 168 GLY A O 1
ATOM 1325 N N . GLY A 1 169 ? -21.077 8.710 7.446 1.00 85.38 169 GLY A N 1
ATOM 1326 C CA . GLY A 1 169 ? -22.324 8.219 8.031 1.00 85.38 169 GLY A CA 1
ATOM 1327 C C . GLY A 1 169 ? -22.115 7.484 9.358 1.00 85.38 169 GLY A C 1
ATOM 1328 O O . GLY A 1 169 ? -22.932 7.631 10.269 1.00 85.38 169 GLY A O 1
ATOM 1329 N N . SER A 1 170 ? -21.010 6.745 9.504 1.00 83.00 170 SER A N 1
ATOM 1330 C CA . SER A 1 170 ? -20.644 6.078 10.763 1.00 83.00 170 SER A CA 1
ATOM 1331 C C . SER A 1 170 ? -20.301 7.087 11.864 1.00 83.00 170 SER A C 1
ATOM 1333 O O . SER A 1 170 ? -20.796 6.953 12.982 1.00 83.00 170 SER A O 1
ATOM 1335 N N . PHE A 1 171 ? -19.527 8.129 11.543 1.00 86.50 171 PHE A N 1
ATOM 1336 C CA . PHE A 1 171 ? -19.196 9.221 12.464 1.00 86.50 171 PHE A CA 1
ATOM 1337 C C . PHE A 1 171 ? -20.450 9.981 12.914 1.00 86.50 171 PHE A C 1
ATOM 1339 O O . PHE A 1 171 ? -20.693 10.103 14.116 1.00 86.50 171 PHE A O 1
ATOM 1346 N N . SER A 1 172 ? -21.301 10.406 11.974 1.00 86.44 172 SER A N 1
ATOM 1347 C CA . SER A 1 172 ? -22.548 11.108 12.300 1.00 86.44 172 SER A CA 1
ATOM 1348 C C . SER A 1 172 ? -23.500 10.244 13.132 1.00 86.44 172 SER A C 1
ATOM 1350 O O . SER A 1 172 ? -24.099 10.731 14.086 1.00 86.44 172 SER A O 1
ATOM 1352 N N . SER A 1 173 ? -23.606 8.944 12.828 1.00 82.25 173 SER A N 1
ATOM 1353 C CA . SER A 1 173 ? -24.430 8.007 13.611 1.00 82.25 173 SER A CA 1
ATOM 1354 C C . SER A 1 173 ? -23.915 7.818 15.040 1.00 82.25 173 SER A C 1
ATOM 1356 O O . SER A 1 173 ? -24.702 7.540 15.941 1.00 82.25 173 SER A O 1
ATOM 1358 N N . ALA A 1 174 ? -22.606 7.968 15.253 1.00 78.94 174 ALA A N 1
ATOM 1359 C CA . ALA A 1 174 ? -21.975 7.930 16.568 1.00 78.94 174 ALA A CA 1
ATOM 1360 C C . ALA A 1 174 ? -22.028 9.285 17.307 1.00 78.94 174 ALA A C 1
ATOM 1362 O O . ALA A 1 174 ? -21.461 9.404 18.391 1.00 78.94 174 ALA A O 1
ATOM 1363 N N . GLY A 1 175 ? -22.688 10.304 16.739 1.00 83.56 175 GLY A N 1
ATOM 1364 C CA . GLY A 1 175 ? -22.758 11.647 17.320 1.00 83.56 175 GLY A CA 1
ATOM 1365 C C . GLY A 1 175 ? -21.416 12.382 17.316 1.00 83.56 175 GLY A C 1
ATOM 1366 O O . GLY A 1 175 ? -21.190 13.238 18.169 1.00 83.56 175 GLY A O 1
ATOM 1367 N N . VAL A 1 176 ? -20.509 12.020 16.402 1.00 83.50 176 VAL A N 1
ATOM 1368 C CA . VAL A 1 176 ? -19.232 12.712 16.219 1.00 83.50 176 VAL A CA 1
ATOM 1369 C C . VAL A 1 176 ? -19.432 13.845 15.219 1.00 83.50 176 VAL A C 1
ATOM 1371 O O . VAL A 1 176 ? -19.807 13.607 14.070 1.00 83.50 176 VAL A O 1
ATOM 1374 N N . GLU A 1 177 ? -19.173 15.071 15.666 1.00 84.38 177 GLU A N 1
ATOM 1375 C CA . GLU A 1 177 ? -19.214 16.253 14.806 1.00 84.38 177 GLU A CA 1
ATOM 1376 C C . GLU A 1 177 ? -18.114 16.201 13.734 1.00 84.38 177 GLU A C 1
ATOM 1378 O O . GLU A 1 177 ? -17.016 15.698 14.006 1.00 84.38 177 GLU A O 1
ATOM 1383 N N . PRO A 1 178 ? -18.367 16.743 12.529 1.00 85.62 178 PRO A N 1
ATOM 1384 C CA . PRO A 1 178 ? -17.336 16.887 11.513 1.00 85.62 178 PRO A CA 1
ATOM 1385 C C . PRO A 1 178 ? -16.131 17.676 12.038 1.00 85.62 178 PRO A C 1
ATOM 1387 O O . PRO A 1 178 ? -16.275 18.706 12.697 1.00 85.62 178 PRO A O 1
ATOM 1390 N N . GLY A 1 179 ? -14.931 17.208 11.717 1.00 87.56 179 GLY A N 1
ATOM 1391 C CA . GLY A 1 179 ? -13.688 17.867 12.087 1.00 87.56 179 GLY A CA 1
ATOM 1392 C C . GLY A 1 179 ? -12.454 17.130 11.564 1.00 87.56 179 GLY A C 1
ATOM 1393 O O . GLY A 1 179 ? -12.577 16.194 10.771 1.00 87.56 179 GLY A O 1
ATOM 1394 N N . PRO A 1 180 ? -11.252 17.502 12.037 1.00 87.31 180 PRO A N 1
ATOM 1395 C CA . PRO A 1 180 ? -9.998 16.980 11.494 1.00 87.31 180 PRO A CA 1
ATOM 1396 C C . PRO A 1 180 ? -9.889 15.447 11.526 1.00 87.31 180 PRO A C 1
ATOM 1398 O O . PRO A 1 180 ? -9.440 14.842 10.559 1.00 87.31 180 PRO A O 1
ATOM 1401 N N . ILE A 1 181 ? -10.363 14.797 12.597 1.00 87.62 181 ILE A N 1
ATOM 1402 C CA . ILE A 1 181 ? -10.323 13.329 12.728 1.00 87.62 181 ILE A CA 1
ATOM 1403 C C . ILE A 1 181 ? -11.282 12.646 11.745 1.00 87.62 181 ILE A C 1
ATOM 1405 O O . ILE A 1 181 ? -10.916 11.639 11.136 1.00 87.62 181 ILE A O 1
ATOM 1409 N N . SER A 1 182 ? -12.499 13.176 11.561 1.00 87.56 182 SER A N 1
ATOM 1410 C CA . SER A 1 182 ? -13.456 12.598 10.609 1.00 87.56 182 SER A CA 1
ATOM 1411 C C . SER A 1 182 ? -12.985 12.781 9.167 1.00 87.56 182 SER A C 1
ATOM 1413 O O . SER A 1 182 ? -13.097 11.852 8.374 1.00 87.56 182 SER A O 1
ATOM 1415 N N . GLU A 1 183 ? -12.413 13.943 8.837 1.00 88.69 183 GLU A N 1
ATOM 1416 C CA . GLU A 1 183 ? -11.839 14.213 7.514 1.00 88.69 183 GLU A CA 1
ATOM 1417 C C . GLU A 1 183 ? -10.637 13.311 7.222 1.00 88.69 183 GLU A C 1
ATOM 1419 O O . GLU A 1 183 ? -10.551 12.714 6.149 1.00 88.69 183 GLU A O 1
ATOM 1424 N N . ALA A 1 184 ? -9.724 13.171 8.185 1.00 89.19 184 ALA A N 1
ATOM 1425 C CA . ALA A 1 184 ? -8.576 12.284 8.060 1.00 89.19 184 ALA A CA 1
ATOM 1426 C C . ALA A 1 184 ? -9.030 10.824 7.883 1.00 89.19 184 ALA A C 1
ATOM 1428 O O . ALA A 1 184 ? -8.584 10.152 6.955 1.00 89.19 184 ALA A O 1
ATOM 1429 N N . SER A 1 185 ? -10.000 10.371 8.689 1.00 90.62 185 SER A N 1
ATOM 1430 C CA . SER A 1 185 ? -10.603 9.035 8.581 1.00 90.62 185 SER A CA 1
ATOM 1431 C C . SER A 1 185 ? -11.231 8.786 7.208 1.00 90.62 185 SER A C 1
ATOM 1433 O O . SER A 1 185 ? -11.021 7.735 6.612 1.00 90.62 185 SER A O 1
ATOM 1435 N N . GLN A 1 186 ? -11.985 9.748 6.675 1.00 91.06 186 GLN A N 1
ATOM 1436 C CA . GLN A 1 186 ? -12.573 9.643 5.338 1.00 91.06 186 GLN A CA 1
ATOM 1437 C C . GLN A 1 186 ? -11.501 9.456 4.257 1.00 91.06 186 GLN A C 1
ATOM 1439 O O . GLN A 1 186 ? -11.638 8.586 3.401 1.00 91.06 186 GLN A O 1
ATOM 1444 N N . ARG A 1 187 ? -10.389 10.194 4.337 1.00 88.75 187 ARG A N 1
ATOM 1445 C CA . ARG A 1 187 ? -9.317 10.103 3.337 1.00 88.75 187 ARG A CA 1
ATOM 1446 C C . ARG A 1 187 ? -8.553 8.780 3.365 1.00 88.75 187 ARG A C 1
ATOM 1448 O O . ARG A 1 187 ? -8.220 8.266 2.303 1.00 88.75 187 ARG A O 1
ATOM 1455 N N . ILE A 1 188 ? -8.304 8.207 4.543 1.00 91.50 188 ILE A N 1
ATOM 1456 C CA . ILE A 1 188 ? -7.623 6.902 4.650 1.00 91.50 188 ILE A CA 1
ATOM 1457 C C . ILE A 1 188 ? -8.573 5.712 4.442 1.00 91.50 188 ILE A C 1
ATOM 1459 O O . ILE A 1 188 ? -8.145 4.560 4.420 1.00 91.50 188 ILE A O 1
ATOM 1463 N N . ALA A 1 189 ? -9.874 5.957 4.286 1.00 93.56 189 ALA A N 1
ATOM 1464 C CA . ALA A 1 189 ? -10.859 4.895 4.163 1.00 93.56 189 ALA A CA 1
ATOM 1465 C C . ALA A 1 189 ? -10.645 4.053 2.898 1.00 93.56 189 ALA A C 1
ATOM 1467 O O . ALA A 1 189 ? -10.645 2.825 2.967 1.00 93.56 189 ALA A O 1
ATOM 1468 N N . SER A 1 190 ? -10.453 4.698 1.745 1.00 93.31 190 SER A N 1
ATOM 1469 C CA . SER A 1 190 ? -10.312 4.015 0.455 1.00 93.31 190 SER A CA 1
ATOM 1470 C C . SER A 1 190 ? -9.100 3.069 0.379 1.00 93.31 190 SER A C 1
ATOM 1472 O O . SER A 1 190 ? -9.311 1.918 -0.034 1.00 93.31 190 SER A O 1
ATOM 1474 N N . PRO A 1 191 ? -7.876 3.431 0.830 1.00 94.56 191 PRO A N 1
ATOM 1475 C CA . PRO A 1 191 ? -6.787 2.461 0.903 1.00 94.56 191 PRO A CA 1
ATOM 1476 C C . PRO A 1 191 ? -7.102 1.303 1.852 1.00 94.56 191 PRO A C 1
ATOM 1478 O O . PRO A 1 191 ? -6.853 0.155 1.495 1.00 94.56 191 PRO A O 1
ATOM 1481 N N . LEU A 1 192 ? -7.710 1.553 3.016 1.00 96.06 192 LEU A N 1
ATOM 1482 C CA . LEU A 1 192 ? -7.998 0.499 3.998 1.00 96.06 192 LEU A CA 1
ATOM 1483 C C . LEU A 1 192 ? -9.082 -0.483 3.532 1.00 96.06 192 LEU A C 1
ATOM 1485 O O . LEU A 1 192 ? -8.936 -1.692 3.706 1.00 96.06 192 LEU A O 1
ATOM 1489 N N . PHE A 1 193 ? -10.140 0.000 2.878 1.00 95.31 193 PHE A N 1
ATOM 1490 C CA . PHE A 1 193 ? -11.134 -0.874 2.248 1.00 95.31 193 PHE A CA 1
ATOM 1491 C C . PHE A 1 193 ? -10.527 -1.692 1.104 1.00 95.31 193 PHE A C 1
ATOM 1493 O O . PHE A 1 193 ? -10.859 -2.868 0.935 1.00 95.31 193 PHE A O 1
ATOM 1500 N N . THR A 1 194 ? -9.620 -1.091 0.329 1.00 94.62 194 THR A N 1
ATOM 1501 C CA . THR A 1 194 ? -8.900 -1.801 -0.734 1.00 94.62 194 THR A CA 1
ATOM 1502 C C . THR A 1 194 ? -7.984 -2.871 -0.149 1.00 94.62 194 THR A C 1
ATOM 1504 O O . THR A 1 194 ? -7.990 -3.995 -0.648 1.00 94.62 194 THR A O 1
ATOM 1507 N N . PHE A 1 195 ? -7.271 -2.565 0.938 1.00 96.56 195 PHE A N 1
ATOM 1508 C CA . PHE A 1 195 ? -6.454 -3.529 1.667 1.00 96.56 195 PHE A CA 1
ATOM 1509 C C . PHE A 1 195 ? -7.284 -4.726 2.138 1.00 96.56 195 PHE A C 1
ATOM 1511 O O . PHE A 1 195 ? -6.918 -5.852 1.822 1.00 96.56 195 PHE A O 1
ATOM 1518 N N . GLN A 1 196 ? -8.427 -4.513 2.807 1.00 95.88 196 GLN A N 1
ATOM 1519 C CA . GLN A 1 196 ? -9.291 -5.622 3.246 1.00 95.88 196 GLN A CA 1
ATOM 1520 C C . GLN A 1 196 ? -9.708 -6.519 2.074 1.00 95.88 196 GLN A C 1
ATOM 1522 O O . GLN A 1 196 ? -9.664 -7.741 2.180 1.00 95.88 196 GLN A O 1
ATOM 1527 N N . ARG A 1 197 ? -10.047 -5.920 0.927 1.00 94.06 197 ARG A N 1
ATOM 1528 C CA . ARG A 1 197 ? -10.386 -6.666 -0.289 1.00 94.06 197 ARG A CA 1
ATOM 1529 C C . ARG A 1 197 ? -9.216 -7.505 -0.806 1.00 94.06 197 ARG A C 1
ATOM 1531 O O . ARG A 1 197 ? -9.436 -8.625 -1.247 1.00 94.06 197 ARG A O 1
ATOM 1538 N N . MET A 1 198 ? -7.996 -6.969 -0.795 1.00 93.19 198 MET A N 1
ATOM 1539 C CA . MET A 1 198 ? -6.807 -7.707 -1.242 1.00 93.19 198 MET A CA 1
ATOM 1540 C C . MET A 1 198 ? -6.420 -8.801 -0.248 1.00 93.19 198 MET A C 1
ATOM 1542 O O . MET A 1 198 ? -6.092 -9.913 -0.653 1.00 93.19 198 MET A O 1
ATOM 1546 N N . ALA A 1 199 ? -6.495 -8.511 1.047 1.00 94.44 199 ALA A N 1
ATOM 1547 C CA . ALA A 1 199 ? -6.128 -9.444 2.098 1.00 94.44 199 ALA A CA 1
ATOM 1548 C C . ALA A 1 199 ? -7.100 -10.630 2.205 1.00 94.44 199 ALA A C 1
ATOM 1550 O O . ALA A 1 199 ? -6.675 -11.702 2.617 1.00 94.44 199 ALA A O 1
ATOM 1551 N N . GLU A 1 200 ? -8.360 -10.485 1.778 1.00 93.62 200 GLU A N 1
ATOM 1552 C CA . GLU A 1 200 ? -9.350 -11.575 1.754 1.00 93.62 200 GLU A CA 1
ATOM 1553 C C . GLU A 1 200 ? -8.828 -12.852 1.084 1.00 93.62 200 GLU A C 1
ATOM 1555 O O . GLU A 1 200 ? -9.013 -13.948 1.607 1.00 93.62 200 GLU A O 1
ATOM 1560 N N . SER A 1 201 ? -8.163 -12.712 -0.063 1.00 89.00 201 SER A N 1
ATOM 1561 C CA . SER A 1 201 ? -7.649 -13.855 -0.827 1.00 89.00 201 SER A CA 1
ATOM 1562 C C . SER A 1 201 ? -6.219 -14.243 -0.451 1.00 89.00 201 SER A C 1
ATOM 1564 O O . SER A 1 201 ? -5.744 -15.293 -0.875 1.00 89.00 201 SER A O 1
ATOM 1566 N N . ASN A 1 202 ? -5.515 -13.396 0.305 1.00 89.88 202 ASN A N 1
ATOM 1567 C CA . ASN A 1 202 ? -4.077 -13.534 0.540 1.00 89.88 202 ASN A CA 1
ATOM 1568 C C . ASN A 1 202 ? -3.716 -13.861 1.996 1.00 89.88 202 ASN A C 1
ATOM 1570 O O . ASN A 1 202 ? -2.640 -14.403 2.241 1.00 89.88 202 ASN A O 1
ATOM 1574 N N . CYS A 1 203 ? -4.610 -13.588 2.946 1.00 90.38 203 CYS A N 1
ATOM 1575 C CA . CYS A 1 203 ? -4.441 -13.853 4.372 1.00 90.38 203 CYS A CA 1
ATOM 1576 C C . CYS A 1 203 ? -5.373 -14.976 4.855 1.00 90.38 203 CYS A C 1
ATOM 1578 O O . CYS A 1 203 ? -6.206 -15.499 4.116 1.00 90.38 203 CYS A O 1
ATOM 1580 N N . ARG A 1 204 ? -5.220 -15.371 6.125 1.00 88.31 204 ARG A N 1
ATOM 1581 C CA . ARG A 1 204 ? -6.024 -16.426 6.770 1.00 88.31 204 ARG A CA 1
ATOM 1582 C C . ARG A 1 204 ? -6.759 -15.901 8.009 1.00 88.31 204 ARG A C 1
ATOM 1584 O O . ARG A 1 204 ? -6.743 -16.535 9.063 1.00 88.31 204 ARG A O 1
ATOM 1591 N N . GLY A 1 205 ? -7.386 -14.732 7.892 1.00 90.88 205 GLY A N 1
ATOM 1592 C CA . GLY A 1 205 ? -8.007 -14.017 9.009 1.00 90.88 205 GLY A CA 1
ATOM 1593 C C . GLY A 1 205 ? -6.968 -13.448 9.975 1.00 90.88 205 GLY A C 1
ATOM 1594 O O . GLY A 1 205 ? -5.863 -13.109 9.569 1.00 90.88 205 GLY A O 1
ATOM 1595 N N . GLY A 1 206 ? -7.309 -13.346 11.260 1.00 93.06 206 GLY A N 1
ATOM 1596 C CA . GLY A 1 206 ? -6.403 -12.827 12.291 1.00 93.06 206 GLY A CA 1
ATOM 1597 C C . GLY A 1 206 ? -6.477 -11.309 12.437 1.00 93.06 206 GLY A C 1
ATOM 1598 O O . GLY A 1 206 ? -7.539 -10.720 12.226 1.00 93.06 206 GLY A O 1
ATOM 1599 N N . SER A 1 207 ? -5.367 -10.680 12.821 1.00 95.19 207 SER A N 1
ATOM 1600 C CA . SER A 1 207 ? -5.286 -9.226 12.967 1.00 95.19 207 SER A CA 1
ATOM 1601 C C . SER A 1 207 ? -4.015 -8.606 12.396 1.00 95.19 207 SER A C 1
ATOM 1603 O O . SER A 1 207 ? -3.014 -9.289 12.180 1.00 95.19 207 SER A O 1
ATOM 1605 N N . THR A 1 208 ? -4.064 -7.302 12.122 1.00 96.50 208 THR A N 1
ATOM 1606 C CA . THR A 1 208 ? -2.950 -6.545 11.542 1.00 96.50 208 THR A CA 1
ATOM 1607 C C . THR A 1 208 ? -2.783 -5.178 12.192 1.00 96.50 208 THR A C 1
ATOM 1609 O O . THR A 1 208 ? -3.762 -4.525 12.563 1.00 96.50 208 THR A O 1
ATOM 1612 N N . ILE A 1 209 ? -1.538 -4.715 12.243 1.00 96.56 209 ILE A N 1
ATOM 1613 C CA . ILE A 1 209 ? -1.217 -3.284 12.305 1.00 96.56 209 ILE A CA 1
ATOM 1614 C C . ILE A 1 209 ? -0.951 -2.762 10.891 1.00 96.56 209 ILE A C 1
ATOM 1616 O O . ILE A 1 209 ? -0.608 -3.534 9.993 1.00 96.56 209 ILE A O 1
ATOM 1620 N N . VAL A 1 210 ? -1.151 -1.469 10.679 1.00 96.50 210 VAL A N 1
ATOM 1621 C CA . VAL A 1 210 ? -1.083 -0.785 9.393 1.00 96.50 210 VAL A CA 1
ATOM 1622 C C . VAL A 1 210 ? -0.292 0.508 9.560 1.00 96.50 210 VAL A C 1
ATOM 1624 O O . VAL A 1 210 ? -0.653 1.362 10.363 1.00 96.50 210 VAL A O 1
ATOM 1627 N N . GLN A 1 211 ? 0.757 0.658 8.766 1.00 95.38 211 GLN A N 1
ATOM 1628 C CA . GLN A 1 211 ? 1.541 1.873 8.593 1.00 95.38 211 GLN A CA 1
ATOM 1629 C C . GLN A 1 211 ? 1.185 2.472 7.228 1.00 95.38 211 GLN A C 1
ATOM 1631 O O . GLN A 1 211 ? 1.213 1.767 6.218 1.00 95.38 211 GLN A O 1
ATOM 1636 N N . ILE A 1 212 ? 0.804 3.746 7.191 1.00 93.06 212 ILE A N 1
ATOM 1637 C CA . ILE A 1 212 ? 0.399 4.451 5.966 1.00 93.06 212 ILE A CA 1
ATOM 1638 C C . ILE A 1 212 ? 1.321 5.650 5.772 1.00 93.06 212 ILE A C 1
ATOM 1640 O O . ILE A 1 212 ? 1.575 6.374 6.738 1.00 93.06 212 ILE A O 1
ATOM 1644 N N . ASP A 1 213 ? 1.771 5.873 4.533 1.00 89.31 213 ASP A N 1
ATOM 1645 C CA . ASP A 1 213 ? 2.566 7.055 4.201 1.00 89.31 213 ASP A CA 1
ATOM 1646 C C . ASP A 1 213 ? 1.877 8.354 4.639 1.00 89.31 213 ASP A C 1
ATOM 1648 O O . ASP A 1 213 ? 0.661 8.558 4.480 1.00 89.31 213 ASP A O 1
ATOM 1652 N N . ARG A 1 214 ? 2.676 9.252 5.214 1.00 79.19 214 ARG A N 1
ATOM 1653 C CA . ARG A 1 214 ? 2.195 10.519 5.743 1.00 79.19 214 ARG A CA 1
ATOM 1654 C C . ARG A 1 214 ? 1.894 11.481 4.611 1.00 79.19 214 ARG A C 1
ATOM 1656 O O . ARG A 1 214 ? 2.747 12.218 4.123 1.00 79.19 214 ARG A O 1
ATOM 1663 N N . HIS A 1 215 ? 0.608 11.636 4.350 1.00 71.44 215 HIS A N 1
ATOM 1664 C CA . HIS A 1 215 ? 0.097 12.843 3.732 1.00 71.44 215 HIS A CA 1
ATOM 1665 C C . HIS A 1 215 ? -0.192 13.889 4.820 1.00 71.44 215 HIS A C 1
ATOM 1667 O O . HIS A 1 215 ? -0.768 13.559 5.855 1.00 71.44 215 HIS A O 1
ATOM 1673 N N . ALA A 1 216 ? 0.079 15.176 4.564 1.00 57.09 216 ALA A N 1
ATOM 1674 C CA . ALA A 1 216 ? -0.181 16.302 5.491 1.00 57.09 216 ALA A CA 1
ATOM 1675 C C . ALA A 1 216 ? -1.644 16.426 5.989 1.00 57.09 216 ALA A C 1
ATOM 1677 O O . ALA A 1 216 ? -1.989 17.297 6.780 1.00 57.09 216 ALA A O 1
ATOM 1678 N N . LEU A 1 217 ? -2.528 15.580 5.468 1.00 60.62 217 LEU A N 1
ATOM 1679 C CA . LEU A 1 217 ? -3.954 15.523 5.735 1.00 60.62 217 LEU A CA 1
ATOM 1680 C C . LEU A 1 217 ? -4.321 14.406 6.728 1.00 60.62 217 LEU A C 1
ATOM 1682 O O . LEU A 1 217 ? -5.500 14.267 7.054 1.00 60.62 217 LEU A O 1
ATOM 1686 N N . TYR A 1 218 ? -3.342 13.608 7.169 1.00 68.12 218 TYR A N 1
ATOM 1687 C CA . TYR A 1 218 ? -3.525 12.423 8.013 1.00 68.12 218 TYR A CA 1
ATOM 1688 C C . TYR A 1 218 ? -3.047 12.629 9.453 1.00 68.12 218 TYR A C 1
ATOM 1690 O O . TYR A 1 218 ? -3.492 11.907 10.335 1.00 68.12 218 TYR A O 1
ATOM 1698 N N . ASP A 1 219 ? -2.251 13.667 9.716 1.00 69.69 219 ASP A N 1
ATOM 1699 C CA . ASP A 1 219 ? -1.657 13.982 11.028 1.00 69.69 219 ASP A CA 1
ATOM 1700 C C . ASP A 1 219 ? -2.669 14.072 12.184 1.00 69.69 219 ASP A C 1
ATOM 1702 O O . ASP A 1 219 ? -2.314 13.958 13.351 1.00 69.69 219 ASP A O 1
ATOM 1706 N N . SER A 1 220 ? -3.948 14.301 11.875 1.00 72.69 220 SER A N 1
ATOM 1707 C CA . SER A 1 220 ? -5.013 14.379 12.879 1.00 72.69 220 SER A CA 1
ATOM 1708 C C . SER A 1 220 ? -5.480 13.010 13.388 1.00 72.69 220 SER A C 1
ATOM 1710 O O . SER A 1 220 ? -6.117 12.960 14.436 1.00 72.69 220 SER A O 1
ATOM 1712 N N . LEU A 1 221 ? -5.199 11.909 12.680 1.00 76.00 221 LEU A N 1
ATOM 1713 C CA . LEU A 1 221 ? -5.559 10.548 13.114 1.00 76.00 221 LEU A CA 1
ATOM 1714 C C . LEU A 1 221 ? -4.731 10.062 14.301 1.00 76.00 221 LEU A C 1
ATOM 1716 O O . LEU A 1 221 ? -5.248 9.300 15.115 1.00 76.00 221 LEU A O 1
ATOM 1720 N N . ASP A 1 222 ? -3.495 10.542 14.411 1.00 71.56 222 ASP A N 1
ATOM 1721 C CA . ASP A 1 222 ? -2.616 10.265 15.548 1.00 71.56 222 ASP A CA 1
ATOM 1722 C C . ASP A 1 222 ? -2.919 11.183 16.746 1.00 71.56 222 ASP A C 1
ATOM 1724 O O . ASP A 1 222 ? -2.252 11.108 17.772 1.00 71.56 222 ASP A O 1
ATOM 1728 N N . SER A 1 223 ? -3.927 12.066 16.640 1.00 66.38 223 SER A N 1
ATOM 1729 C CA . SER A 1 223 ? -4.365 12.892 17.768 1.00 66.38 223 SER A CA 1
ATOM 1730 C C . SER A 1 223 ? -5.246 12.107 18.748 1.00 66.38 223 SER A C 1
ATOM 1732 O O . SER A 1 223 ? -6.119 11.328 18.356 1.00 66.38 223 SER A O 1
ATOM 1734 N N . ASP A 1 224 ? -5.010 12.339 20.042 1.00 64.69 224 ASP A N 1
ATOM 1735 C CA . ASP A 1 224 ? -5.250 11.323 21.070 1.00 64.69 224 ASP A CA 1
ATOM 1736 C C . ASP A 1 224 ? -6.724 10.960 21.317 1.00 64.69 224 ASP A C 1
ATOM 1738 O O . ASP A 1 224 ? -7.012 9.823 21.689 1.00 64.69 224 ASP A O 1
ATOM 1742 N N . GLU A 1 225 ? -7.689 11.880 21.173 1.00 79.50 225 GLU A N 1
ATOM 1743 C CA . GLU A 1 225 ? -9.022 11.629 21.740 1.00 79.50 225 GLU A CA 1
ATOM 1744 C C . GLU A 1 225 ? -10.196 12.337 21.038 1.00 79.50 225 GLU A C 1
ATOM 1746 O O . GLU A 1 225 ? -10.270 13.564 20.949 1.00 79.50 225 GLU A O 1
ATOM 1751 N N . LEU A 1 226 ? -11.210 11.554 20.663 1.00 80.69 226 LEU A N 1
ATOM 1752 C CA . LEU A 1 226 ? -12.571 12.010 20.385 1.00 80.69 226 LEU A CA 1
ATOM 1753 C C . LEU A 1 226 ? -13.415 11.980 21.660 1.00 80.69 226 LEU A C 1
ATOM 1755 O O . LEU A 1 226 ? -13.312 11.065 22.478 1.00 80.69 226 LEU A O 1
ATOM 1759 N N . LYS A 1 227 ? -14.321 12.951 21.809 1.00 78.25 227 LYS A N 1
ATOM 1760 C CA . LYS A 1 227 ? -15.372 12.897 22.833 1.00 78.25 227 LYS A CA 1
ATOM 1761 C C . LYS A 1 227 ? -16.658 12.355 22.224 1.00 78.25 227 LYS A C 1
ATOM 1763 O O . LYS A 1 227 ? -17.299 13.045 21.442 1.00 78.25 227 LYS A O 1
ATOM 1768 N N . ILE A 1 228 ? -17.066 11.165 22.649 1.00 76.06 228 ILE A N 1
ATOM 1769 C CA . ILE A 1 228 ? -18.354 10.555 22.298 1.00 76.06 228 ILE A CA 1
ATOM 1770 C C . ILE A 1 228 ? -19.198 10.490 23.568 1.00 76.06 228 ILE A C 1
ATOM 1772 O O . ILE A 1 228 ? -18.794 9.869 24.552 1.00 76.06 228 ILE A O 1
ATOM 1776 N N . GLU A 1 229 ? -20.345 11.177 23.583 1.00 78.81 229 GLU A N 1
ATOM 1777 C CA . GLU A 1 229 ? -21.245 11.246 24.750 1.00 78.81 229 GLU A CA 1
ATOM 1778 C C . GLU A 1 229 ? -20.512 11.591 26.069 1.00 78.81 229 GLU A C 1
ATOM 1780 O O . GLU A 1 229 ? -20.703 10.957 27.113 1.00 78.81 229 GLU A O 1
ATOM 1785 N N . GLY A 1 230 ? -19.588 12.556 26.010 1.00 78.88 230 GLY A N 1
ATOM 1786 C CA . GLY A 1 230 ? -18.788 12.992 27.160 1.00 78.88 230 GLY A CA 1
ATOM 1787 C C . GLY A 1 230 ? -17.661 12.039 27.580 1.00 78.88 230 GLY A C 1
ATOM 1788 O O . GLY A 1 230 ? -16.983 12.309 28.567 1.00 78.88 230 GLY A O 1
ATOM 1789 N N . THR A 1 231 ? -17.432 10.945 26.848 1.00 79.81 231 THR A N 1
ATOM 1790 C CA . THR A 1 231 ? -16.348 9.981 27.099 1.00 79.81 231 THR A CA 1
ATOM 1791 C C . THR A 1 231 ? -15.243 10.139 26.069 1.00 79.81 231 THR A C 1
ATOM 1793 O O . THR A 1 231 ? -15.522 10.255 24.880 1.00 79.81 231 THR A O 1
ATOM 1796 N N . LYS A 1 232 ? -13.995 10.148 26.536 1.00 83.38 232 LYS A N 1
ATOM 1797 C CA . LYS A 1 232 ? -12.805 10.199 25.687 1.00 83.38 232 LYS A CA 1
ATOM 1798 C C . LYS A 1 232 ? -12.512 8.808 25.128 1.00 83.38 232 LYS A C 1
ATOM 1800 O O . LYS A 1 232 ? -12.490 7.842 25.888 1.00 83.38 232 LYS A O 1
ATOM 1805 N N . VAL A 1 233 ? -12.331 8.714 23.819 1.00 84.12 233 VAL A N 1
ATOM 1806 C CA . VAL A 1 233 ? -11.954 7.490 23.101 1.00 84.12 233 VAL A CA 1
ATOM 1807 C C . VAL A 1 233 ? -10.902 7.826 22.051 1.00 84.12 233 VAL A C 1
ATOM 1809 O O . VAL A 1 233 ? -10.897 8.953 21.568 1.00 84.12 233 VAL A O 1
ATOM 1812 N N . SER A 1 234 ? -10.069 6.861 21.656 1.00 85.75 234 SER A N 1
ATOM 1813 C CA . SER A 1 234 ? -9.123 7.039 20.543 1.00 85.75 234 SER A CA 1
ATOM 1814 C C . SER A 1 234 ? -9.825 7.572 19.287 1.00 85.75 234 SER A C 1
ATOM 1816 O O . SER A 1 234 ? -10.923 7.118 18.935 1.00 85.75 234 SER A O 1
ATOM 1818 N N . GLY A 1 235 ? -9.174 8.513 18.597 1.00 82.75 235 GLY A N 1
ATOM 1819 C CA . GLY A 1 235 ? -9.653 9.075 17.333 1.00 82.75 235 GLY A CA 1
ATOM 1820 C C . GLY A 1 235 ? -9.846 8.035 16.225 1.00 82.75 235 GLY A C 1
ATOM 1821 O O . GLY A 1 235 ? -10.706 8.210 15.363 1.00 82.75 235 GLY A O 1
ATOM 1822 N N . GLN A 1 236 ? -9.122 6.914 16.290 1.00 87.19 236 GLN A N 1
ATOM 1823 C CA . GLN A 1 236 ? -9.186 5.834 15.301 1.00 87.19 236 GLN A CA 1
ATOM 1824 C C . GLN A 1 236 ? -10.377 4.888 15.512 1.00 87.19 236 GLN A C 1
ATOM 1826 O O . GLN A 1 236 ? -10.774 4.160 14.598 1.00 87.19 236 GLN A O 1
ATOM 1831 N N . LEU A 1 237 ? -10.978 4.888 16.708 1.00 86.12 237 LEU A N 1
ATOM 1832 C CA . LEU A 1 237 ? -12.017 3.922 17.068 1.00 86.12 237 LEU A CA 1
ATOM 1833 C C . LEU A 1 237 ? -13.199 3.900 16.077 1.00 86.12 237 LEU A C 1
ATOM 1835 O O . LEU A 1 237 ? -13.606 2.799 15.694 1.00 86.12 237 LEU A O 1
ATOM 1839 N N . PRO A 1 238 ? -13.758 5.042 15.622 1.00 85.50 238 PRO A N 1
ATOM 1840 C CA . PRO A 1 238 ? -14.903 5.013 14.716 1.00 85.50 238 PRO A CA 1
ATOM 1841 C C . PRO A 1 238 ? -14.576 4.419 13.339 1.00 85.50 238 PRO A C 1
ATOM 1843 O O . PRO A 1 238 ? -15.368 3.632 12.817 1.00 85.50 238 PRO A O 1
ATOM 1846 N N . ILE A 1 239 ? -13.412 4.741 12.759 1.00 90.00 239 ILE A N 1
ATOM 1847 C CA . ILE A 1 239 ? -13.007 4.177 11.464 1.00 90.00 239 ILE A CA 1
ATOM 1848 C C . ILE A 1 239 ? -12.702 2.682 11.574 1.00 90.00 239 ILE A C 1
ATOM 1850 O O . ILE A 1 239 ? -13.172 1.908 10.743 1.00 90.00 239 ILE A O 1
ATOM 1854 N N . ILE A 1 240 ? -12.012 2.247 12.630 1.00 91.31 240 ILE A N 1
ATOM 1855 C CA . ILE A 1 240 ? -11.733 0.823 12.856 1.00 91.31 240 ILE A CA 1
ATOM 1856 C C . ILE A 1 240 ? -13.031 0.040 13.063 1.00 91.31 240 ILE A C 1
ATOM 1858 O O . ILE A 1 240 ? -13.193 -1.041 12.497 1.00 91.31 240 ILE A O 1
ATOM 1862 N N . ALA A 1 241 ? -13.994 0.586 13.812 1.00 88.44 241 ALA A N 1
ATOM 1863 C CA . ALA A 1 241 ? -15.302 -0.041 13.980 1.00 88.44 241 ALA A CA 1
ATOM 1864 C C . ALA A 1 241 ? -16.045 -0.182 12.640 1.00 88.44 241 ALA A C 1
ATOM 1866 O O . ALA A 1 241 ? -16.594 -1.250 12.353 1.00 88.44 241 ALA A O 1
ATOM 1867 N N . ALA A 1 242 ? -16.022 0.854 11.794 1.00 89.69 242 ALA A N 1
ATOM 1868 C CA . ALA A 1 242 ? -16.627 0.812 10.464 1.00 89.69 242 ALA A CA 1
ATOM 1869 C C . ALA A 1 242 ? -15.947 -0.219 9.546 1.00 89.69 242 ALA A C 1
ATOM 1871 O O . ALA A 1 242 ? -16.633 -1.039 8.929 1.00 89.69 242 ALA A O 1
ATOM 1872 N N . LEU A 1 243 ? -14.610 -0.242 9.513 1.00 91.94 243 LEU A N 1
ATOM 1873 C CA . LEU A 1 243 ? -13.819 -1.203 8.739 1.00 91.94 243 LEU A CA 1
ATOM 1874 C C . LEU A 1 243 ? -14.054 -2.639 9.209 1.00 91.94 243 LEU A C 1
ATOM 1876 O O . LEU A 1 243 ? -14.251 -3.525 8.383 1.00 91.94 243 LEU A O 1
ATOM 1880 N N . ARG A 1 244 ? -14.101 -2.895 10.520 1.00 92.25 244 ARG A N 1
ATOM 1881 C CA . ARG A 1 244 ? -14.399 -4.231 11.064 1.00 92.25 244 ARG A CA 1
ATOM 1882 C C . ARG A 1 244 ? -15.824 -4.671 10.738 1.00 92.25 244 ARG A C 1
ATOM 1884 O O . ARG A 1 244 ? -16.030 -5.820 10.356 1.00 92.25 244 ARG A O 1
ATOM 1891 N N . ALA A 1 245 ? -16.810 -3.779 10.862 1.00 88.94 245 ALA A N 1
ATOM 1892 C CA . ALA A 1 245 ? -18.202 -4.090 10.534 1.00 88.94 245 ALA A CA 1
ATOM 1893 C C . ALA A 1 245 ? -18.374 -4.445 9.049 1.00 88.94 245 ALA A C 1
ATOM 1895 O O . ALA A 1 245 ? -19.073 -5.403 8.715 1.00 88.94 245 ALA A O 1
ATOM 1896 N N . TYR A 1 246 ? -17.724 -3.684 8.167 1.00 88.44 246 TYR A N 1
ATOM 1897 C CA . TYR A 1 246 ? -17.733 -3.941 6.732 1.00 88.44 246 TYR A CA 1
ATOM 1898 C C . TYR A 1 246 ? -16.957 -5.210 6.367 1.00 88.44 246 TYR A C 1
ATOM 1900 O O . TYR A 1 246 ? -17.507 -6.094 5.708 1.00 88.44 246 TYR A O 1
ATOM 1908 N N . GLY A 1 247 ? -15.718 -5.327 6.853 1.00 90.38 247 GLY A N 1
ATOM 1909 C CA . GLY A 1 247 ? -14.818 -6.453 6.614 1.00 90.38 247 GLY A CA 1
ATOM 1910 C C . GLY A 1 247 ? -15.445 -7.779 7.023 1.00 90.38 247 GLY A C 1
ATOM 1911 O O . GLY A 1 247 ? -15.587 -8.656 6.189 1.00 90.38 247 GLY A O 1
ATOM 1912 N N . LYS A 1 248 ? -16.004 -7.894 8.234 1.00 91.50 248 LYS A N 1
ATOM 1913 C CA . LYS A 1 248 ? -16.690 -9.128 8.682 1.00 91.50 248 LYS A CA 1
ATOM 1914 C C . LYS A 1 248 ? -17.800 -9.606 7.752 1.00 91.50 248 LYS A C 1
ATOM 1916 O O . LYS A 1 248 ? -18.136 -10.787 7.752 1.00 91.50 248 LYS A O 1
ATOM 1921 N N . ARG A 1 249 ? -18.422 -8.685 7.015 1.00 91.31 249 ARG A N 1
ATOM 1922 C CA . ARG A 1 249 ? -19.523 -8.994 6.107 1.00 91.31 249 ARG A CA 1
ATOM 1923 C C . ARG A 1 249 ? -19.052 -9.296 4.687 1.00 91.31 249 ARG A C 1
ATOM 1925 O O . ARG A 1 249 ? -19.653 -10.155 4.053 1.00 91.31 249 ARG A O 1
ATOM 1932 N N . GLN A 1 250 ? -18.073 -8.552 4.181 1.00 92.44 250 GLN A N 1
ATOM 1933 C CA . GLN A 1 250 ? -17.646 -8.625 2.778 1.00 92.44 250 GLN A CA 1
ATOM 1934 C C . GLN A 1 250 ? -16.364 -9.438 2.585 1.00 92.44 250 GLN A C 1
ATOM 1936 O O . GLN A 1 250 ? -16.215 -10.099 1.565 1.00 92.44 250 GLN A O 1
ATOM 1941 N N . PHE A 1 251 ? -15.471 -9.386 3.569 1.00 95.06 251 PHE A N 1
ATOM 1942 C CA . PHE A 1 251 ? -14.114 -9.924 3.552 1.00 95.06 251 PHE A CA 1
ATOM 1943 C C . PHE A 1 251 ? -13.817 -10.669 4.872 1.00 95.06 251 PHE A C 1
ATOM 1945 O O . PHE A 1 251 ? -13.045 -10.185 5.707 1.00 95.06 251 PHE A O 1
ATOM 1952 N N . PRO A 1 252 ? -14.495 -11.804 5.132 1.00 93.06 252 PRO A N 1
ATOM 1953 C CA . PRO A 1 252 ? -14.388 -12.529 6.400 1.00 93.06 252 PRO A CA 1
ATOM 1954 C C . PRO A 1 252 ? -13.005 -13.147 6.672 1.00 93.06 252 PRO A C 1
ATOM 1956 O O . PRO A 1 252 ? -12.730 -13.483 7.823 1.00 93.06 252 PRO A O 1
ATOM 1959 N N . ASN A 1 253 ? -12.158 -13.311 5.654 1.00 92.31 253 ASN A N 1
ATOM 1960 C CA . ASN A 1 253 ? -10.794 -13.832 5.766 1.00 92.31 253 ASN A CA 1
ATOM 1961 C C . ASN A 1 253 ? -9.727 -12.726 5.778 1.00 92.31 253 ASN A C 1
ATOM 1963 O O . ASN A 1 253 ? -8.554 -13.013 6.027 1.00 92.31 253 ASN A O 1
ATOM 1967 N N . ALA A 1 254 ? -10.097 -11.465 5.553 1.00 95.19 254 ALA A N 1
ATOM 1968 C CA . ALA A 1 254 ? -9.187 -10.348 5.770 1.00 95.19 254 ALA A CA 1
ATOM 1969 C C . ALA A 1 254 ? -8.862 -10.195 7.273 1.00 95.19 254 ALA A C 1
ATOM 1971 O O . ALA A 1 254 ? -9.758 -10.339 8.113 1.00 95.19 254 ALA A O 1
ATOM 1972 N N . PRO A 1 255 ? -7.609 -9.874 7.646 1.00 95.12 255 PRO A N 1
ATOM 1973 C CA . PRO A 1 255 ? -7.259 -9.620 9.034 1.00 95.12 255 PRO A CA 1
ATOM 1974 C C . PRO A 1 255 ? -7.974 -8.363 9.547 1.00 95.12 255 PRO A C 1
ATOM 1976 O O . PRO A 1 255 ? -8.112 -7.356 8.845 1.00 95.12 255 PRO A O 1
ATOM 1979 N N . GLU A 1 256 ? -8.420 -8.402 10.801 1.00 95.81 256 GLU A N 1
ATOM 1980 C CA . GLU A 1 256 ? -8.975 -7.228 11.469 1.00 95.81 256 GLU A CA 1
ATOM 1981 C C . GLU A 1 256 ? -7.853 -6.241 11.810 1.00 95.81 256 GLU A C 1
ATOM 1983 O O . GLU A 1 256 ? -6.839 -6.609 12.395 1.00 95.81 256 GLU A O 1
ATOM 1988 N N . ILE A 1 257 ? -8.041 -4.959 11.502 1.00 95.12 257 ILE A N 1
ATOM 1989 C CA . ILE A 1 257 ? -7.103 -3.925 11.952 1.00 95.12 257 ILE A CA 1
ATOM 1990 C C . ILE A 1 257 ? -7.216 -3.797 13.473 1.00 95.12 257 ILE A C 1
ATOM 1992 O O . ILE A 1 257 ? -8.332 -3.732 14.010 1.00 95.12 257 ILE A O 1
ATOM 1996 N N . GLU A 1 258 ? -6.080 -3.783 14.168 1.00 93.69 258 GLU A N 1
ATOM 1997 C CA . GLU A 1 258 ? -6.026 -3.619 15.621 1.00 93.69 258 GLU A CA 1
ATOM 1998 C C . GLU A 1 258 ? -6.585 -2.270 16.083 1.00 93.69 258 GLU A C 1
ATOM 2000 O O . GLU A 1 258 ? -6.651 -1.314 15.318 1.00 93.69 258 GLU A O 1
ATOM 2005 N N . ARG A 1 259 ? -7.028 -2.197 17.345 1.00 87.31 259 ARG A N 1
ATOM 2006 C CA . ARG A 1 259 ? -7.785 -1.047 17.886 1.00 87.31 259 ARG A CA 1
ATOM 2007 C C . ARG A 1 259 ? -7.047 0.294 17.780 1.00 87.31 259 ARG A C 1
ATOM 2009 O O . ARG A 1 259 ? -7.691 1.323 17.616 1.00 87.31 259 ARG A O 1
ATOM 2016 N N . GLU A 1 260 ? -5.733 0.260 17.910 1.00 87.38 260 GLU A N 1
ATOM 2017 C CA . GLU A 1 260 ? -4.825 1.400 17.722 1.00 87.38 260 GLU A CA 1
ATOM 2018 C C . GLU A 1 260 ? -3.757 1.005 16.701 1.00 87.38 260 GLU A C 1
ATOM 2020 O O . GLU A 1 260 ? -2.572 1.279 16.841 1.00 87.38 260 GLU A O 1
ATOM 2025 N N . GLY A 1 261 ? -4.191 0.224 15.711 1.00 91.25 261 GLY A N 1
ATOM 2026 C CA . GLY A 1 261 ? -3.323 -0.416 14.744 1.00 91.25 261 GLY A CA 1
ATOM 2027 C C . GLY A 1 261 ? -3.062 0.423 13.508 1.00 91.25 261 GLY A C 1
ATOM 2028 O O . GLY A 1 261 ? -2.452 -0.111 12.598 1.00 91.25 261 GLY A O 1
ATOM 2029 N N . ILE A 1 262 ? -3.542 1.666 13.415 1.00 93.06 262 ILE A N 1
ATOM 2030 C CA . ILE A 1 262 ? -3.238 2.546 12.282 1.00 93.06 262 ILE A CA 1
ATOM 2031 C C . ILE A 1 262 ? -2.169 3.533 12.743 1.00 93.06 262 ILE A C 1
ATOM 2033 O O . ILE A 1 262 ? -2.367 4.246 13.719 1.00 93.06 262 ILE A O 1
ATOM 2037 N N . SER A 1 263 ? -1.047 3.581 12.040 1.00 91.62 263 SER A N 1
ATOM 2038 C CA . SER A 1 263 ? 0.005 4.571 12.247 1.00 91.62 263 SER A CA 1
ATOM 2039 C C . SER A 1 263 ? 0.210 5.348 10.956 1.00 91.62 263 SER A C 1
ATOM 2041 O O . SER A 1 263 ? 0.369 4.758 9.884 1.00 91.62 263 SER A O 1
ATOM 2043 N N . VAL A 1 264 ? 0.172 6.675 11.055 1.00 89.25 264 VAL A N 1
ATOM 2044 C CA . VAL A 1 264 ? 0.501 7.574 9.952 1.00 89.25 264 VAL A CA 1
ATOM 2045 C C . VAL A 1 264 ? 1.946 8.011 10.143 1.00 89.25 264 VAL A C 1
ATOM 2047 O O . VAL A 1 264 ? 2.267 8.761 11.059 1.00 89.25 264 VAL A O 1
ATOM 2050 N N . CYS A 1 265 ? 2.840 7.555 9.276 1.00 86.62 265 CYS A N 1
ATOM 2051 C CA . CYS A 1 265 ? 4.270 7.792 9.441 1.00 86.62 265 CYS A CA 1
ATOM 2052 C C . CYS A 1 265 ? 4.882 8.363 8.159 1.00 86.62 265 CYS A C 1
ATOM 2054 O O . CYS A 1 265 ? 4.495 7.946 7.067 1.00 86.62 265 CYS A O 1
ATOM 2056 N N . PRO A 1 266 ? 5.822 9.323 8.258 1.00 83.94 266 PRO A N 1
ATOM 2057 C CA . PRO A 1 266 ? 6.664 9.702 7.127 1.00 83.94 266 PRO A CA 1
ATOM 2058 C C . PRO A 1 266 ? 7.303 8.477 6.462 1.00 83.94 266 PRO A C 1
ATOM 2060 O O . PRO A 1 266 ? 7.649 7.519 7.156 1.00 83.94 266 PRO A O 1
ATOM 2063 N N . ASP A 1 267 ? 7.517 8.535 5.144 1.00 77.75 267 ASP A N 1
ATOM 2064 C CA . ASP A 1 267 ? 8.210 7.493 4.372 1.00 77.75 267 ASP A CA 1
ATOM 2065 C C . ASP A 1 267 ? 9.498 7.012 5.065 1.00 77.75 267 ASP A C 1
ATOM 2067 O O . ASP A 1 267 ? 9.754 5.817 5.192 1.00 77.75 267 ASP A O 1
ATOM 2071 N N . GLU A 1 268 ? 10.296 7.947 5.575 1.00 86.56 268 GLU A N 1
ATOM 2072 C CA . GLU A 1 268 ? 11.571 7.698 6.243 1.00 86.56 268 GLU A CA 1
ATOM 2073 C C . GLU A 1 268 ? 11.472 6.881 7.538 1.00 86.56 268 GLU A C 1
ATOM 2075 O O . GLU A 1 268 ? 12.449 6.227 7.906 1.00 86.56 268 GLU A O 1
ATOM 2080 N N . ASP A 1 269 ? 10.298 6.850 8.169 1.00 89.62 269 ASP A N 1
ATOM 2081 C CA . ASP A 1 269 ? 10.071 6.207 9.463 1.00 89.62 269 ASP A CA 1
ATOM 2082 C C . ASP A 1 269 ? 9.495 4.785 9.338 1.00 89.62 269 ASP A C 1
ATOM 2084 O O . ASP A 1 269 ? 9.407 4.072 10.337 1.00 89.62 269 ASP A O 1
ATOM 2088 N N . SER A 1 270 ? 9.130 4.333 8.129 1.00 95.38 270 SER A N 1
ATOM 2089 C CA . SER A 1 270 ? 8.605 2.979 7.901 1.00 95.38 270 SER A CA 1
ATOM 2090 C C . SER A 1 270 ? 9.224 2.288 6.689 1.00 95.38 270 SER A C 1
ATOM 2092 O O . SER A 1 270 ? 9.003 2.651 5.532 1.00 95.38 270 SER A O 1
ATOM 2094 N N . PHE A 1 271 ? 9.924 1.179 6.941 1.00 97.88 271 PHE A N 1
ATOM 2095 C CA . PHE A 1 271 ? 10.438 0.327 5.866 1.00 97.88 271 PHE A CA 1
ATOM 2096 C C . PHE A 1 271 ? 9.340 -0.445 5.127 1.00 97.88 271 PHE A C 1
ATOM 2098 O O . PHE A 1 271 ? 9.549 -0.827 3.974 1.00 97.88 271 PHE A O 1
ATOM 2105 N N . LEU A 1 272 ? 8.174 -0.661 5.747 1.00 97.50 272 LEU A N 1
ATOM 2106 C CA . LEU A 1 272 ? 7.021 -1.247 5.063 1.00 97.50 272 LEU A CA 1
ATOM 2107 C C . LEU A 1 272 ? 6.426 -0.257 4.054 1.00 97.50 272 LEU A C 1
ATOM 2109 O O . LEU A 1 272 ? 6.170 -0.633 2.912 1.00 97.50 272 LEU A O 1
ATOM 2113 N N . VAL A 1 273 ? 6.273 1.015 4.429 1.00 97.00 273 VAL A N 1
ATOM 2114 C CA . VAL A 1 273 ? 5.831 2.073 3.506 1.00 97.00 273 VAL A CA 1
ATOM 2115 C C . VAL A 1 273 ? 6.842 2.253 2.370 1.00 97.00 273 VAL A C 1
ATOM 2117 O O . VAL A 1 273 ? 6.459 2.223 1.203 1.00 97.00 273 VAL A O 1
ATOM 2120 N N . GLN A 1 274 ? 8.146 2.301 2.671 1.00 97.50 274 GLN A N 1
ATOM 2121 C CA . GLN A 1 274 ? 9.196 2.352 1.638 1.00 97.50 274 GLN A CA 1
ATOM 2122 C C . GLN A 1 274 ? 9.143 1.150 0.682 1.00 97.50 274 GLN A C 1
ATOM 2124 O O . GLN A 1 274 ? 9.333 1.292 -0.528 1.00 97.50 274 GLN A O 1
ATOM 2129 N N . ALA A 1 275 ? 8.877 -0.056 1.193 1.00 97.56 275 ALA A N 1
ATOM 2130 C CA . ALA A 1 275 ? 8.705 -1.235 0.349 1.00 97.56 275 ALA A CA 1
ATOM 2131 C C . ALA A 1 275 ? 7.469 -1.114 -0.559 1.00 97.56 275 ALA A C 1
ATOM 2133 O O . ALA A 1 275 ? 7.564 -1.443 -1.747 1.00 97.56 275 ALA A O 1
ATOM 2134 N N . ALA A 1 276 ? 6.346 -0.605 -0.040 1.00 97.12 276 ALA A N 1
ATOM 2135 C CA . ALA A 1 276 ? 5.148 -0.334 -0.830 1.00 97.12 276 ALA A CA 1
ATOM 2136 C C . ALA A 1 276 ? 5.414 0.699 -1.944 1.00 97.12 276 ALA A C 1
ATOM 2138 O O . ALA A 1 276 ? 5.099 0.416 -3.104 1.00 97.12 276 ALA A O 1
ATOM 2139 N N . ASP A 1 277 ? 6.083 1.817 -1.645 1.00 96.31 277 ASP A N 1
ATOM 2140 C CA . ASP A 1 277 ? 6.440 2.844 -2.639 1.00 96.31 277 ASP A CA 1
ATOM 2141 C C . ASP A 1 277 ? 7.307 2.274 -3.764 1.00 96.31 277 ASP A C 1
ATOM 2143 O O . ASP A 1 277 ? 7.012 2.440 -4.957 1.00 96.31 277 ASP A O 1
ATOM 2147 N N . ILE A 1 278 ? 8.379 1.555 -3.416 1.00 96.69 278 ILE A N 1
ATOM 2148 C CA . ILE A 1 278 ? 9.289 1.004 -4.421 1.00 96.69 278 ILE A CA 1
ATOM 2149 C C . ILE A 1 278 ? 8.560 0.000 -5.300 1.00 96.69 278 ILE A C 1
ATOM 2151 O O . ILE A 1 278 ? 8.678 0.083 -6.525 1.00 96.69 278 ILE A O 1
ATOM 2155 N N . ILE A 1 279 ? 7.817 -0.942 -4.713 1.00 96.19 279 ILE A N 1
ATOM 2156 C CA . ILE A 1 279 ? 7.135 -1.976 -5.495 1.00 96.19 279 ILE A CA 1
ATOM 2157 C C . ILE A 1 279 ? 6.055 -1.350 -6.373 1.00 96.19 279 ILE A C 1
ATOM 2159 O O . ILE A 1 279 ? 5.964 -1.693 -7.553 1.00 96.19 279 ILE A O 1
ATOM 2163 N N . GLY A 1 280 ? 5.308 -0.373 -5.867 1.00 95.12 280 GLY A N 1
ATOM 2164 C CA . GLY A 1 280 ? 4.335 0.384 -6.645 1.00 95.12 280 GLY A CA 1
ATOM 2165 C C . GLY A 1 280 ? 4.953 1.098 -7.850 1.00 95.12 280 GLY A C 1
ATOM 2166 O O . GLY A 1 280 ? 4.514 0.948 -8.996 1.00 95.12 280 GLY A O 1
ATOM 2167 N N . ASN A 1 281 ? 6.058 1.810 -7.626 1.00 95.31 281 ASN A N 1
ATOM 2168 C CA . ASN A 1 281 ? 6.800 2.488 -8.687 1.00 95.31 281 ASN A CA 1
ATOM 2169 C C . ASN A 1 281 ? 7.411 1.510 -9.706 1.00 95.31 281 ASN A C 1
ATOM 2171 O O . ASN A 1 281 ? 7.470 1.807 -10.904 1.00 95.31 281 ASN A O 1
ATOM 2175 N N . PHE A 1 282 ? 7.939 0.376 -9.242 1.00 95.38 282 PHE A N 1
ATOM 2176 C CA . PHE A 1 282 ? 8.678 -0.573 -10.074 1.00 95.38 282 PHE A CA 1
ATOM 2177 C C . PHE A 1 282 ? 7.731 -1.468 -10.879 1.00 95.38 282 PHE A C 1
ATOM 2179 O O . PHE A 1 282 ? 7.993 -1.700 -12.060 1.00 95.38 282 PHE A O 1
ATOM 2186 N N . SER A 1 283 ? 6.606 -1.885 -10.298 1.00 92.12 283 SER A N 1
ATOM 2187 C CA . SER A 1 283 ? 5.527 -2.586 -11.005 1.00 92.12 283 SER A CA 1
ATOM 2188 C C . SER A 1 283 ? 4.879 -1.693 -12.071 1.00 92.12 283 SER A C 1
ATOM 2190 O O . SER A 1 283 ? 4.688 -2.126 -13.205 1.00 92.12 283 SER A O 1
ATOM 2192 N N . THR A 1 284 ? 4.673 -0.401 -11.791 1.00 91.69 284 THR A N 1
ATOM 2193 C CA . THR A 1 284 ? 4.216 0.562 -12.810 1.00 91.69 284 THR A CA 1
ATOM 2194 C C . THR A 1 284 ? 5.241 0.717 -13.945 1.00 91.69 284 THR A C 1
ATOM 2196 O O . THR A 1 284 ? 4.886 0.774 -15.125 1.00 91.69 284 THR A O 1
ATOM 2199 N N . ALA A 1 285 ? 6.541 0.749 -13.628 1.00 92.69 285 ALA A N 1
ATOM 2200 C CA . ALA A 1 285 ? 7.597 0.789 -14.643 1.00 92.69 285 ALA A CA 1
ATOM 2201 C C . ALA A 1 285 ? 7.652 -0.495 -15.490 1.00 92.69 285 ALA A C 1
ATOM 2203 O O . ALA A 1 285 ? 7.872 -0.416 -16.703 1.00 92.69 285 ALA A O 1
ATOM 2204 N N . LEU A 1 286 ? 7.430 -1.656 -14.866 1.00 90.44 286 LEU A N 1
ATOM 2205 C CA . LEU A 1 286 ? 7.278 -2.938 -15.548 1.00 90.44 286 LEU A CA 1
ATOM 2206 C C . LEU A 1 286 ? 6.098 -2.894 -16.526 1.00 90.44 286 LEU A C 1
ATOM 2208 O O . LEU A 1 286 ? 6.274 -3.266 -17.686 1.00 90.44 286 LEU A O 1
ATOM 2212 N N . ALA A 1 287 ? 4.957 -2.345 -16.099 1.00 89.62 287 ALA A N 1
ATOM 2213 C CA . ALA A 1 287 ? 3.777 -2.197 -16.941 1.00 89.62 287 ALA A CA 1
ATOM 2214 C C . ALA A 1 287 ? 4.051 -1.363 -18.194 1.00 89.62 287 ALA A C 1
ATOM 2216 O O . ALA A 1 287 ? 3.791 -1.788 -19.319 1.00 89.62 287 ALA A O 1
ATOM 2217 N N . PHE A 1 288 ? 4.677 -0.197 -18.015 1.00 90.44 288 PHE A N 1
ATOM 2218 C CA . PHE A 1 288 ? 5.085 0.649 -19.132 1.00 90.44 288 PHE A CA 1
ATOM 2219 C C . PHE A 1 288 ? 6.008 -0.074 -20.115 1.00 90.44 288 PHE A C 1
ATOM 2221 O O . PHE A 1 288 ? 5.836 0.069 -21.327 1.00 90.44 288 PHE A O 1
ATOM 2228 N N . ARG A 1 289 ? 6.991 -0.829 -19.610 1.00 89.88 289 ARG A N 1
ATOM 2229 C CA . ARG A 1 289 ? 7.923 -1.567 -20.465 1.00 89.88 289 ARG A CA 1
ATOM 2230 C C . ARG A 1 289 ? 7.212 -2.675 -21.240 1.00 89.88 289 ARG A C 1
ATOM 2232 O O . ARG A 1 289 ? 7.474 -2.818 -22.432 1.00 89.88 289 ARG A O 1
ATOM 2239 N N . HIS A 1 290 ? 6.319 -3.422 -20.589 1.00 87.69 290 HIS A N 1
ATOM 2240 C CA . HIS A 1 290 ? 5.535 -4.482 -21.228 1.00 87.69 290 HIS A CA 1
ATOM 2241 C C . HIS A 1 290 ? 4.661 -3.924 -22.365 1.00 87.69 290 HIS A C 1
ATOM 2243 O O . HIS A 1 290 ? 4.639 -4.475 -23.460 1.00 87.69 290 HIS A O 1
ATOM 2249 N N . LEU A 1 291 ? 4.068 -2.743 -22.166 1.00 88.88 291 LEU A N 1
ATOM 2250 C CA . LEU A 1 291 ? 3.292 -2.008 -23.176 1.00 88.88 291 LEU A CA 1
ATOM 2251 C C . LEU A 1 291 ? 4.156 -1.266 -24.224 1.00 88.88 291 LEU A C 1
ATOM 2253 O O . LEU A 1 291 ? 3.680 -0.378 -24.941 1.00 88.88 291 LEU A O 1
ATOM 2257 N N . GLY A 1 292 ? 5.451 -1.590 -24.311 1.00 88.56 292 GLY A N 1
ATOM 2258 C CA . GLY A 1 292 ? 6.365 -1.102 -25.345 1.00 88.56 292 GLY A CA 1
ATOM 2259 C C . GLY A 1 292 ? 6.887 0.326 -25.152 1.00 88.56 292 GLY A C 1
ATOM 2260 O O . GLY A 1 292 ? 7.497 0.882 -26.074 1.00 88.56 292 GLY A O 1
ATOM 2261 N N . ARG A 1 293 ? 6.687 0.953 -23.984 1.00 87.50 293 ARG A N 1
ATOM 2262 C CA . ARG A 1 293 ? 7.252 2.281 -23.699 1.00 87.50 293 ARG A CA 1
ATOM 2263 C C . ARG A 1 293 ? 8.758 2.174 -23.478 1.00 87.50 293 ARG A C 1
ATOM 2265 O O . ARG A 1 293 ? 9.215 1.493 -22.567 1.00 87.50 293 ARG A O 1
ATOM 2272 N N . LYS A 1 294 ? 9.530 2.929 -24.259 1.00 88.50 294 LYS A N 1
ATOM 2273 C CA . LYS A 1 294 ? 10.984 3.046 -24.091 1.00 88.50 294 LYS A CA 1
ATOM 2274 C C . LYS A 1 294 ? 11.307 4.202 -23.152 1.00 88.50 294 LYS A C 1
ATOM 2276 O O . LYS A 1 294 ? 11.008 5.353 -23.463 1.00 88.50 294 LYS A O 1
ATOM 2281 N N . SER A 1 295 ? 11.935 3.918 -22.018 1.00 91.31 295 SER A N 1
ATOM 2282 C CA . SER A 1 295 ? 12.396 4.942 -21.078 1.00 91.31 295 SER A CA 1
ATOM 2283 C C . SER A 1 295 ? 13.574 4.399 -20.291 1.00 91.31 295 SER A C 1
ATOM 2285 O O . SER A 1 295 ? 13.411 3.448 -19.540 1.00 91.31 295 SER A O 1
ATOM 2287 N N . LYS A 1 296 ? 14.740 5.055 -20.374 1.00 91.94 296 LYS A N 1
ATOM 2288 C CA . LYS A 1 296 ? 15.950 4.618 -19.651 1.00 91.94 296 LYS A CA 1
ATOM 2289 C C . LYS A 1 296 ? 15.711 4.438 -18.147 1.00 91.94 296 LYS A C 1
ATOM 2291 O O . LYS A 1 296 ? 16.321 3.569 -17.536 1.00 91.94 296 LYS A O 1
ATOM 2296 N N . SER A 1 297 ? 14.852 5.274 -17.556 1.00 90.56 297 SER A N 1
ATOM 2297 C CA . SER A 1 297 ? 14.496 5.184 -16.137 1.00 90.56 297 SER A CA 1
ATOM 2298 C C . SER A 1 297 ? 13.601 3.972 -15.858 1.00 90.56 297 SER A C 1
ATOM 2300 O O . SER A 1 297 ? 13.907 3.178 -14.969 1.00 90.56 297 SER A O 1
ATOM 2302 N N . ASN A 1 298 ? 12.545 3.775 -16.659 1.00 91.00 298 ASN A N 1
ATOM 2303 C CA . ASN A 1 298 ? 11.631 2.641 -16.482 1.00 91.00 298 ASN A CA 1
ATOM 2304 C C . ASN A 1 298 ? 12.313 1.311 -16.808 1.00 91.00 298 ASN A C 1
ATOM 2306 O O . ASN A 1 298 ? 12.122 0.346 -16.080 1.00 91.00 298 ASN A O 1
ATOM 2310 N N . ASP A 1 299 ? 13.149 1.273 -17.845 1.00 93.44 299 ASP A N 1
ATOM 2311 C CA . ASP A 1 299 ? 13.940 0.103 -18.229 1.00 93.44 299 ASP A CA 1
ATOM 2312 C C . ASP A 1 299 ? 14.838 -0.335 -17.074 1.00 93.44 299 ASP A C 1
ATOM 2314 O O . ASP A 1 299 ? 14.934 -1.526 -16.773 1.00 93.44 299 ASP A O 1
ATOM 2318 N N . LEU A 1 300 ? 15.445 0.637 -16.385 1.00 94.88 300 LEU A N 1
ATOM 2319 C CA . LEU A 1 300 ? 16.282 0.371 -15.230 1.00 94.88 300 LEU A CA 1
ATOM 2320 C C . LEU A 1 300 ? 15.464 -0.171 -14.053 1.00 94.88 300 LEU A C 1
ATOM 2322 O O . LEU A 1 300 ? 15.780 -1.260 -13.577 1.00 94.88 300 LEU A O 1
ATOM 2326 N N . LYS A 1 301 ? 14.392 0.523 -13.637 1.00 95.94 301 LYS A N 1
ATOM 2327 C CA . LYS A 1 301 ? 13.483 0.048 -12.572 1.00 95.94 301 LYS A CA 1
ATOM 2328 C C . LYS A 1 301 ? 12.980 -1.364 -12.865 1.00 95.94 301 LYS A C 1
ATOM 2330 O O . LYS A 1 301 ? 13.092 -2.252 -12.029 1.00 95.94 301 LYS A O 1
ATOM 2335 N N . CYS A 1 302 ? 12.512 -1.589 -14.089 1.00 93.62 302 CYS A N 1
ATOM 2336 C CA . CYS A 1 302 ? 12.015 -2.876 -14.542 1.00 93.62 302 CYS A CA 1
ATOM 2337 C C . CYS A 1 302 ? 13.099 -3.961 -14.514 1.00 93.62 302 CYS A C 1
ATOM 2339 O O . CYS A 1 302 ? 12.836 -5.046 -14.015 1.00 93.62 302 CYS A O 1
ATOM 2341 N N . SER A 1 303 ? 14.315 -3.696 -15.009 1.00 94.06 303 SER A N 1
ATOM 2342 C CA . SER A 1 303 ? 15.403 -4.686 -14.958 1.00 94.06 303 SER A CA 1
ATOM 2343 C C . SER A 1 303 ? 15.757 -5.088 -13.527 1.00 94.06 303 SER A C 1
ATOM 2345 O O . SER A 1 303 ? 15.933 -6.271 -13.253 1.00 94.06 303 SER A O 1
ATOM 2347 N N . THR A 1 304 ? 15.792 -4.120 -12.609 1.00 96.25 304 THR A N 1
ATOM 2348 C CA . THR A 1 304 ? 16.041 -4.356 -11.187 1.00 96.25 304 THR A CA 1
ATOM 2349 C C . THR A 1 304 ? 14.912 -5.164 -10.558 1.00 96.25 304 THR A C 1
ATOM 2351 O O . THR A 1 304 ? 15.176 -6.127 -9.846 1.00 96.25 304 THR A O 1
ATOM 2354 N N . PHE A 1 305 ? 13.661 -4.816 -10.859 1.00 95.12 305 PHE A N 1
ATOM 2355 C CA . PHE A 1 305 ? 12.491 -5.530 -10.358 1.00 95.12 305 PHE A CA 1
ATOM 2356 C C . PHE A 1 305 ? 12.440 -6.973 -10.868 1.00 95.12 305 PHE A C 1
ATOM 2358 O O . PHE A 1 305 ? 12.337 -7.908 -10.083 1.00 95.12 305 PHE A O 1
ATOM 2365 N N . HIS A 1 306 ? 12.607 -7.161 -12.177 1.00 92.50 306 HIS A N 1
ATOM 2366 C CA . HIS A 1 306 ? 12.610 -8.466 -12.831 1.00 92.50 306 HIS A CA 1
ATOM 2367 C C . HIS A 1 306 ? 13.781 -9.346 -12.372 1.00 92.50 306 HIS A C 1
ATOM 2369 O O . HIS A 1 306 ? 13.661 -10.563 -12.334 1.00 92.50 306 HIS A O 1
ATOM 2375 N N . GLN A 1 307 ? 14.921 -8.764 -11.994 1.00 95.56 307 GLN A N 1
ATOM 2376 C CA . GLN A 1 307 ? 16.026 -9.531 -11.416 1.00 95.56 307 GLN A CA 1
ATOM 2377 C C . GLN A 1 307 ? 15.662 -10.157 -10.060 1.00 95.56 307 GLN A C 1
ATOM 2379 O O . GLN A 1 307 ? 16.251 -11.171 -9.690 1.00 95.56 307 GLN A O 1
ATOM 2384 N N . VAL A 1 308 ? 14.745 -9.543 -9.308 1.00 96.12 308 VAL A N 1
ATOM 2385 C CA . VAL A 1 308 ? 14.359 -10.011 -7.972 1.00 96.12 308 VAL A CA 1
ATOM 2386 C C . VAL A 1 308 ? 13.072 -10.818 -7.991 1.00 96.12 308 VAL A C 1
ATOM 2388 O O . VAL A 1 308 ? 13.006 -11.792 -7.260 1.00 96.12 308 VAL A O 1
ATOM 2391 N N . PHE A 1 309 ? 12.081 -10.448 -8.798 1.00 93.31 309 PHE A N 1
ATOM 2392 C CA . PHE A 1 309 ? 10.754 -11.074 -8.799 1.00 93.31 309 PHE A CA 1
ATOM 2393 C C . PHE A 1 309 ? 10.368 -11.696 -10.143 1.00 93.31 309 PHE A C 1
ATOM 2395 O O . PHE A 1 309 ? 9.250 -12.166 -10.283 1.00 93.31 309 PHE A O 1
ATOM 2402 N N . GLY A 1 310 ? 11.237 -11.673 -11.158 1.00 89.94 310 GLY A N 1
ATOM 2403 C CA . GLY A 1 310 ? 10.865 -12.063 -12.525 1.00 89.94 310 GLY A CA 1
ATOM 2404 C C . GLY A 1 310 ? 10.394 -13.510 -12.678 1.00 89.94 310 GLY A C 1
ATOM 2405 O O . GLY A 1 310 ? 9.670 -13.802 -13.617 1.00 89.94 310 GLY A O 1
ATOM 2406 N N . ASP A 1 311 ? 10.771 -14.395 -11.759 1.00 90.25 311 ASP A N 1
ATOM 2407 C CA . ASP A 1 311 ? 10.305 -15.781 -11.672 1.00 90.25 311 ASP A CA 1
ATOM 2408 C C . ASP A 1 311 ? 8.929 -15.938 -11.004 1.00 90.25 311 ASP A C 1
ATOM 2410 O O . ASP A 1 311 ? 8.302 -16.979 -11.166 1.00 90.25 311 ASP A O 1
ATOM 2414 N N . LEU A 1 312 ? 8.450 -14.918 -10.286 1.00 85.75 312 LEU A N 1
ATOM 2415 C CA . LEU A 1 312 ? 7.134 -14.894 -9.634 1.00 85.75 312 LEU A CA 1
ATOM 2416 C C . LEU A 1 312 ? 6.077 -14.132 -10.444 1.00 85.75 312 LEU A C 1
ATOM 2418 O O . LEU A 1 312 ? 4.913 -14.094 -10.058 1.00 85.75 312 LEU A O 1
ATOM 2422 N N . ILE A 1 313 ? 6.479 -13.468 -11.529 1.00 80.88 313 ILE A N 1
ATOM 2423 C CA . ILE A 1 313 ? 5.584 -12.634 -12.329 1.00 80.88 313 ILE A CA 1
ATOM 2424 C C . ILE A 1 313 ? 5.077 -13.447 -13.509 1.00 80.88 313 ILE A C 1
ATOM 2426 O O . ILE A 1 313 ? 5.837 -13.750 -14.430 1.00 80.88 313 ILE A O 1
ATOM 2430 N N . ASP A 1 314 ? 3.776 -13.725 -13.509 1.00 74.44 314 ASP A N 1
ATOM 2431 C CA . ASP A 1 314 ? 3.110 -14.222 -14.702 1.00 74.44 314 ASP A CA 1
ATOM 2432 C C . ASP A 1 314 ? 2.761 -13.057 -15.637 1.00 74.44 314 ASP A C 1
ATOM 2434 O O . ASP A 1 314 ? 2.009 -12.141 -15.296 1.00 74.44 314 ASP A O 1
ATOM 2438 N N . PHE A 1 315 ? 3.359 -13.069 -16.826 1.00 70.50 315 PHE A N 1
ATOM 2439 C CA . PHE A 1 315 ? 3.120 -12.061 -17.852 1.00 70.50 315 PHE A CA 1
ATOM 2440 C C . PHE A 1 315 ? 1.966 -12.423 -18.792 1.00 70.50 315 PHE A C 1
ATOM 2442 O O . PHE A 1 315 ? 1.622 -11.584 -19.626 1.00 70.50 315 PHE A O 1
ATOM 2449 N N . SER A 1 316 ? 1.379 -13.625 -18.699 1.00 66.62 316 SER A N 1
ATOM 2450 C CA . SER A 1 316 ? 0.272 -14.023 -19.581 1.00 66.62 316 SER A CA 1
ATOM 2451 C C . SER A 1 316 ? -0.974 -13.167 -19.378 1.00 66.62 316 SER A C 1
ATOM 2453 O O . SER A 1 316 ? -1.649 -12.847 -20.353 1.00 66.62 316 SER A O 1
ATOM 2455 N N . ASP A 1 317 ? -1.219 -12.744 -18.137 1.00 57.12 317 ASP A N 1
ATOM 2456 C CA . ASP A 1 317 ? -2.450 -12.053 -17.724 1.00 57.12 317 ASP A CA 1
ATOM 2457 C C . ASP A 1 317 ? -2.281 -10.525 -17.680 1.00 57.12 317 ASP A C 1
ATOM 2459 O O . ASP A 1 317 ? -3.234 -9.759 -17.531 1.00 57.12 317 ASP A O 1
ATOM 2463 N N . PHE A 1 318 ? -1.046 -10.058 -17.863 1.00 67.06 318 PHE A N 1
ATOM 2464 C CA . PHE A 1 318 ? -0.689 -8.646 -17.858 1.00 67.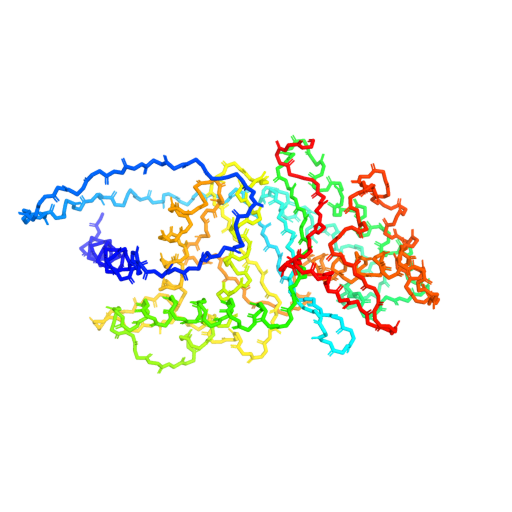06 318 PHE A CA 1
ATOM 2465 C C . PHE A 1 318 ? -1.368 -7.774 -18.950 1.00 67.06 318 PHE A C 1
ATOM 2467 O O . PHE A 1 318 ? -1.576 -6.588 -18.683 1.00 67.06 318 PHE A O 1
ATOM 2474 N N . PRO A 1 319 ? -1.720 -8.268 -20.162 1.00 59.25 319 PRO A N 1
ATOM 2475 C CA . PRO A 1 319 ? -2.149 -7.395 -21.257 1.00 59.25 319 PRO A CA 1
ATOM 2476 C C . PRO A 1 319 ? -3.654 -7.074 -21.342 1.00 59.25 319 PRO A C 1
ATOM 2478 O O . PRO A 1 319 ? -4.010 -6.234 -22.162 1.00 59.25 319 PRO A O 1
ATOM 2481 N N . GLU A 1 320 ? -4.551 -7.673 -20.548 1.00 69.50 320 GLU A N 1
ATOM 2482 C CA . GLU A 1 320 ? -6.002 -7.440 -20.736 1.00 69.50 320 GLU A CA 1
ATOM 2483 C C . GLU A 1 320 ? -6.563 -6.244 -19.941 1.00 69.50 320 GLU A C 1
ATOM 2485 O O . GLU A 1 320 ? -7.538 -5.618 -20.355 1.00 69.50 320 GLU A O 1
ATOM 2490 N N . GLY A 1 321 ? -5.956 -5.889 -18.804 1.00 78.88 321 GLY A N 1
ATOM 2491 C CA . GLY A 1 321 ? -6.511 -4.881 -17.886 1.00 78.88 321 GLY A CA 1
ATOM 2492 C C . GLY A 1 321 ? -6.001 -3.449 -18.078 1.00 78.88 321 GLY A C 1
ATOM 2493 O O . GLY A 1 321 ? -6.594 -2.507 -17.545 1.00 78.88 321 GLY A O 1
ATOM 2494 N N . VAL A 1 322 ? -4.897 -3.265 -18.805 1.00 86.75 322 VAL A N 1
ATOM 2495 C CA . VAL A 1 322 ? -4.135 -2.012 -18.837 1.00 86.75 322 VAL A CA 1
ATOM 2496 C C . VAL A 1 322 ? -3.582 -1.721 -20.229 1.00 86.75 322 VAL A C 1
ATOM 2498 O O . VAL A 1 322 ? -3.056 -2.594 -20.910 1.00 86.75 322 VAL A O 1
ATOM 2501 N N . GLU A 1 323 ? -3.656 -0.460 -20.639 1.00 90.25 323 GLU A N 1
ATOM 2502 C CA . GLU A 1 323 ? -3.227 0.016 -21.948 1.00 90.25 323 GLU A CA 1
ATOM 2503 C C . GLU A 1 323 ? -2.336 1.255 -21.836 1.00 90.25 323 GLU A C 1
ATOM 2505 O O . GLU A 1 323 ? -2.221 1.913 -20.797 1.00 90.25 323 GLU A O 1
ATOM 2510 N N . ARG A 1 324 ? -1.688 1.599 -22.952 1.00 89.75 324 ARG A N 1
ATOM 2511 C CA . ARG A 1 324 ? -0.891 2.818 -23.072 1.00 89.75 324 ARG A CA 1
ATOM 2512 C C . ARG A 1 324 ? -1.638 3.855 -23.899 1.00 89.75 324 ARG A C 1
ATOM 2514 O O . ARG A 1 324 ? -1.873 3.642 -25.086 1.00 89.75 324 ARG A O 1
ATOM 2521 N N . ASN A 1 325 ? -1.877 5.025 -23.313 1.00 88.12 325 ASN A N 1
ATOM 2522 C CA . ASN A 1 325 ? -2.368 6.203 -24.024 1.00 88.12 325 ASN A CA 1
ATOM 2523 C C . ASN A 1 325 ? -1.258 7.263 -24.091 1.00 88.12 325 ASN A C 1
ATOM 2525 O O . ASN A 1 325 ? -1.056 8.061 -23.173 1.00 88.12 325 ASN A O 1
ATOM 2529 N N . GLY A 1 326 ? -0.473 7.224 -25.171 1.00 86.94 326 GLY A N 1
ATOM 2530 C CA . GLY A 1 326 ? 0.705 8.076 -25.335 1.00 86.94 326 GLY A CA 1
ATOM 2531 C C . GLY A 1 326 ? 1.792 7.773 -24.297 1.00 86.94 326 GLY A C 1
ATOM 2532 O O . GLY A 1 326 ? 2.455 6.733 -24.371 1.00 86.94 326 GLY A O 1
ATOM 2533 N N . ASP A 1 327 ? 1.986 8.706 -23.363 1.00 84.88 327 ASP A N 1
ATOM 2534 C CA . ASP A 1 327 ? 2.936 8.612 -22.244 1.00 84.88 327 ASP A CA 1
ATOM 2535 C C . ASP A 1 327 ? 2.298 8.142 -20.931 1.00 84.88 327 ASP A C 1
ATOM 2537 O O . ASP A 1 327 ? 3.003 7.969 -19.934 1.00 84.88 327 ASP A O 1
ATOM 2541 N N . GLU A 1 328 ? 0.985 7.921 -20.930 1.00 88.31 328 GLU A N 1
ATOM 2542 C CA . GLU A 1 328 ? 0.237 7.481 -19.762 1.00 88.31 328 GLU A CA 1
ATOM 2543 C C . GLU A 1 328 ? -0.101 6.000 -19.834 1.00 88.31 328 GLU A C 1
ATOM 2545 O O . GLU A 1 328 ? -0.205 5.397 -20.907 1.00 88.31 328 GLU A O 1
ATOM 2550 N N . LEU A 1 329 ? -0.270 5.439 -18.646 1.00 88.25 329 LEU A N 1
ATOM 2551 C CA . LEU A 1 329 ? -0.868 4.139 -18.438 1.00 88.25 329 LEU A CA 1
ATOM 2552 C C . LEU A 1 329 ? -2.331 4.386 -18.068 1.00 88.25 329 LEU A C 1
ATOM 2554 O O . LEU A 1 329 ? -2.622 5.236 -17.229 1.00 88.25 329 LEU A O 1
ATOM 2558 N N . VAL A 1 330 ? -3.235 3.703 -18.757 1.00 91.25 330 VAL A N 1
ATOM 2559 C CA . VAL A 1 330 ? -4.685 3.813 -18.571 1.00 91.25 330 VAL A CA 1
ATOM 2560 C C . VAL A 1 330 ? -5.268 2.418 -18.400 1.00 91.25 330 VAL A C 1
ATOM 2562 O O . VAL A 1 330 ? -4.666 1.445 -18.847 1.00 91.25 330 VAL A O 1
ATOM 2565 N N . LEU A 1 331 ? -6.429 2.297 -17.764 1.00 88.56 331 LEU A N 1
ATOM 2566 C CA . LEU A 1 331 ? -7.141 1.022 -17.754 1.00 88.56 331 LEU A CA 1
ATOM 2567 C C . LEU A 1 331 ? -7.786 0.767 -19.118 1.00 88.56 331 LEU A C 1
ATOM 2569 O O . LEU A 1 331 ? -8.265 1.702 -19.764 1.00 88.56 331 LEU A O 1
ATOM 2573 N N . ALA A 1 332 ? -7.792 -0.497 -19.539 1.00 87.00 332 ALA A N 1
ATOM 2574 C CA . ALA A 1 332 ? -8.478 -0.912 -20.757 1.00 87.00 332 ALA A CA 1
ATOM 2575 C C . ALA A 1 332 ? -9.996 -0.639 -20.650 1.00 87.00 332 ALA A C 1
ATOM 2577 O O . ALA A 1 332 ? -10.550 -0.663 -19.543 1.00 87.00 332 ALA A O 1
ATOM 2578 N N . PRO A 1 333 ? -10.709 -0.397 -21.766 1.00 83.50 333 PRO A N 1
ATOM 2579 C CA . PRO A 1 333 ? -12.158 -0.218 -21.741 1.00 83.50 333 PRO A CA 1
ATOM 2580 C C . PRO A 1 333 ? -12.878 -1.383 -21.041 1.00 83.50 333 PRO A C 1
ATOM 2582 O O . PRO A 1 333 ? -12.712 -2.541 -21.410 1.00 83.50 333 PRO A O 1
ATOM 2585 N N . GLY A 1 334 ? -13.706 -1.070 -20.039 1.00 80.88 334 GLY A N 1
ATOM 2586 C CA . GLY A 1 334 ? -14.432 -2.067 -19.238 1.00 80.88 334 GLY A CA 1
ATOM 2587 C C . GLY A 1 334 ? -13.695 -2.550 -17.983 1.00 80.88 334 GLY A C 1
ATOM 2588 O O . GLY A 1 334 ? -14.319 -3.186 -17.133 1.00 80.88 334 GLY A O 1
ATOM 2589 N N . SER A 1 335 ? -12.420 -2.194 -17.812 1.00 83.75 335 SER A N 1
ATOM 2590 C CA . SER A 1 335 ? -11.639 -2.511 -16.614 1.00 83.75 335 SER A CA 1
ATOM 2591 C C . SER A 1 335 ? -11.774 -1.410 -15.561 1.00 83.75 335 SER A C 1
ATOM 2593 O O . SER A 1 335 ? -11.392 -0.264 -15.786 1.00 83.75 335 SER A O 1
ATOM 2595 N N . ALA A 1 336 ? -12.300 -1.757 -14.383 1.00 82.31 336 ALA A N 1
ATOM 2596 C CA . ALA A 1 336 ? -12.413 -0.829 -13.249 1.00 82.31 336 ALA A CA 1
ATOM 2597 C C . ALA A 1 336 ? -11.103 -0.702 -12.448 1.00 82.31 336 ALA A C 1
ATOM 2599 O O . ALA A 1 336 ? -10.822 0.337 -11.846 1.00 82.31 336 ALA A O 1
ATOM 2600 N N . SER A 1 337 ? -10.296 -1.765 -12.442 1.00 87.94 337 SER A N 1
ATOM 2601 C CA . SER A 1 337 ? -9.014 -1.816 -11.746 1.00 87.94 337 SER A CA 1
ATOM 2602 C C . SER A 1 337 ? -8.033 -2.758 -12.429 1.00 87.94 337 SER A C 1
ATOM 2604 O O . SER A 1 337 ? -8.444 -3.752 -13.022 1.00 87.94 337 SER A O 1
ATOM 2606 N N . PHE A 1 338 ? -6.745 -2.491 -12.251 1.00 88.00 338 PHE A N 1
ATOM 2607 C CA . PHE A 1 338 ? -5.652 -3.405 -12.563 1.00 88.00 338 PHE A CA 1
ATOM 2608 C C . PHE A 1 338 ? -4.877 -3.698 -11.279 1.00 88.00 338 PHE A C 1
ATOM 2610 O O . PHE A 1 338 ? -4.491 -2.763 -10.577 1.00 88.00 338 PHE A O 1
ATOM 2617 N N . THR A 1 339 ? -4.645 -4.973 -10.973 1.00 89.12 339 THR A N 1
ATOM 2618 C CA . THR A 1 339 ? -3.933 -5.390 -9.763 1.00 89.12 339 THR A CA 1
ATOM 2619 C C . THR A 1 339 ? -2.774 -6.303 -10.124 1.00 89.12 339 THR A C 1
ATOM 2621 O O . THR A 1 339 ? -2.943 -7.310 -10.800 1.00 89.12 339 THR A O 1
ATOM 2624 N N . PHE A 1 340 ? -1.600 -5.952 -9.620 1.00 87.56 340 PHE A N 1
ATOM 2625 C CA . PHE A 1 340 ? -0.403 -6.777 -9.619 1.00 87.56 340 PHE A CA 1
ATOM 2626 C C . PHE A 1 340 ? -0.211 -7.355 -8.213 1.00 87.56 340 PHE A C 1
ATOM 2628 O O . PHE A 1 340 ? -0.406 -6.632 -7.237 1.00 87.56 340 PHE A O 1
ATOM 2635 N N . SER A 1 341 ? 0.138 -8.633 -8.059 1.00 89.44 341 SER A N 1
ATOM 2636 C CA . SER A 1 341 ? 0.356 -9.236 -6.733 1.00 89.44 341 SER A CA 1
ATOM 2637 C C . SER A 1 341 ? 1.492 -10.257 -6.729 1.00 89.44 341 SER A C 1
ATOM 2639 O O . SER A 1 341 ? 1.776 -10.871 -7.752 1.00 89.44 341 SER A O 1
ATOM 2641 N N . ILE A 1 342 ? 2.157 -10.396 -5.579 1.00 88.31 342 ILE A N 1
ATOM 2642 C CA . ILE A 1 342 ? 3.251 -11.342 -5.316 1.00 88.31 342 ILE A CA 1
ATOM 2643 C C . ILE A 1 342 ? 3.005 -11.987 -3.946 1.00 88.31 342 ILE A C 1
ATOM 2645 O O . ILE A 1 342 ? 2.739 -11.271 -2.978 1.00 88.31 342 ILE A O 1
ATOM 2649 N N . GLY A 1 343 ? 3.159 -13.309 -3.846 1.00 84.44 343 GLY A N 1
ATOM 2650 C CA . GLY A 1 343 ? 2.961 -14.063 -2.601 1.00 84.44 343 GLY A CA 1
ATOM 2651 C C . GLY A 1 343 ? 1.485 -14.300 -2.261 1.00 84.44 343 GLY A C 1
ATOM 2652 O O . GLY A 1 343 ? 0.627 -14.229 -3.139 1.00 84.44 343 GLY A O 1
ATOM 2653 N N . GLY A 1 344 ? 1.199 -14.568 -0.983 1.00 79.56 344 GLY A N 1
ATOM 2654 C CA . GLY A 1 344 ? -0.139 -14.874 -0.467 1.00 79.56 344 GLY A CA 1
ATOM 2655 C C . GLY A 1 344 ? -0.403 -16.365 -0.236 1.00 79.56 344 GLY A C 1
ATOM 2656 O O . GLY A 1 344 ? 0.318 -17.235 -0.712 1.00 79.56 344 GLY A O 1
ATOM 2657 N N . ALA A 1 345 ? -1.477 -16.668 0.501 1.00 61.97 345 ALA A N 1
ATOM 2658 C CA . ALA A 1 345 ? -1.807 -18.003 1.017 1.00 61.97 345 ALA A CA 1
ATOM 2659 C C . ALA A 1 345 ? -2.071 -19.119 -0.027 1.00 61.97 345 ALA A C 1
ATOM 2661 O O . ALA A 1 345 ? -2.395 -20.241 0.383 1.00 61.97 345 ALA A O 1
ATOM 2662 N N . GLY A 1 346 ? -1.972 -18.818 -1.326 1.00 53.69 346 GLY A N 1
ATOM 2663 C CA . GLY A 1 346 ? -2.243 -19.724 -2.447 1.00 53.69 346 GLY A CA 1
ATOM 2664 C C . GLY A 1 346 ? -1.106 -19.866 -3.466 1.00 53.69 346 GLY A C 1
ATOM 2665 O O . GLY A 1 346 ? -1.351 -20.462 -4.515 1.00 53.69 346 GLY A O 1
ATOM 2666 N N . VAL A 1 347 ? 0.086 -19.327 -3.179 1.00 44.91 347 VAL A N 1
ATOM 2667 C CA . VAL A 1 347 ? 1.305 -19.500 -3.993 1.00 44.91 347 VAL A CA 1
ATOM 2668 C C . VAL A 1 347 ? 2.228 -20.529 -3.356 1.00 44.91 347 VAL A C 1
ATOM 2670 O O . VAL A 1 347 ? 2.364 -20.500 -2.111 1.00 44.91 347 VAL A O 1
#